Protein AF-A0AAQ3PBI6-F1 (afdb_monomer)

InterPro domains:
  IPR001128 Cytochrome P450 [PF00067] (39-220)
  IPR036396 Cytochrome P450 superfamily [G3DSA:1.10.630.10] (2-232)
  IPR036396 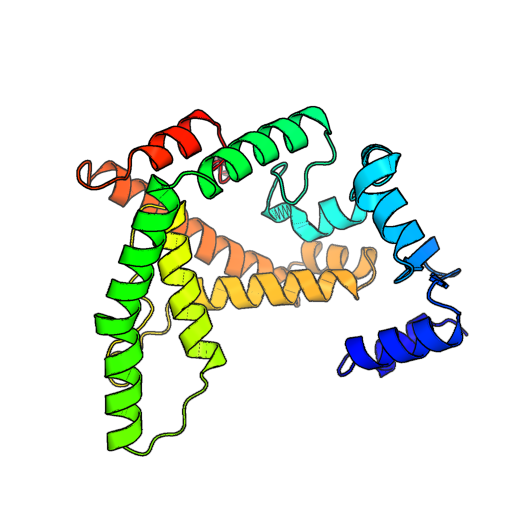Cytochrome P450 superfamily [SSF48264] (5-222)

Foldseek 3Di:
DFCLVVCVVCVVPNPVSVVVVCVVVVFWDARPVVRDIGGPPPVVVCCCVPVPVLVNFPDPLQCVLVVQVPCECSRPNPPVRNCLRCVLVVVQCPDPVLVVVLVVLLVVCCVQFVVLAVVQCVVVVDDDDPVLQVLLSVVQSVCCVQVVDGPPCGHSYPVPHDDQLLSVLVVLLVVLSVVSVSDDPVVVVVCCVVCHDSNVSNVVSSVSNVVVSVVSVVVVVVVPPRRDPCNVVCVVSCVSCSDPPPPPPD

Solvent-accessible surface area (backbone atoms only — not comparable to full-atom values): 14450 Å² total; per-residue (Å²): 137,61,72,65,60,60,50,63,76,31,57,94,44,44,65,62,52,49,51,54,54,26,62,76,48,78,24,48,46,74,42,76,95,70,81,42,76,49,72,71,38,66,68,59,51,44,37,47,75,60,78,44,34,89,81,59,61,74,51,68,68,52,33,64,60,45,46,91,64,46,73,40,75,92,42,39,67,51,64,68,61,31,50,51,51,48,52,52,53,51,59,50,67,69,32,67,71,48,49,53,49,52,50,52,51,51,51,53,47,38,66,60,23,50,50,44,25,51,53,53,33,59,76,73,67,58,91,76,66,62,68,66,52,51,52,32,49,51,49,28,52,48,33,34,77,74,69,64,42,72,77,68,60,53,40,47,39,81,95,59,62,67,81,58,67,45,68,53,16,52,52,48,40,52,53,39,46,58,48,52,76,78,40,60,68,72,58,55,52,46,27,47,74,69,54,35,77,61,44,30,52,32,52,56,21,47,53,45,38,50,5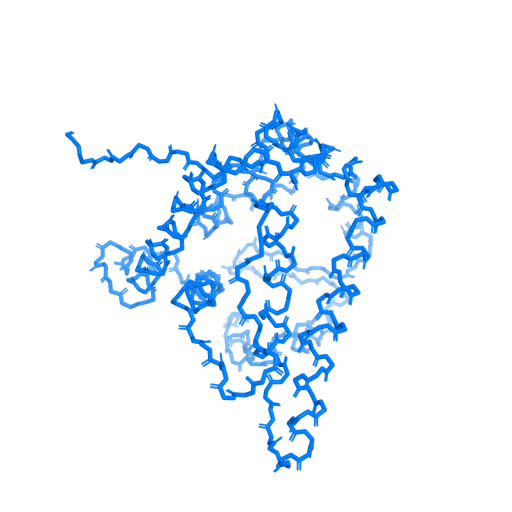2,51,51,54,54,48,54,58,54,50,71,73,52,85,74,86,67,60,75,66,53,58,49,36,51,76,68,54,75,67,56,78,72,83,68,76,76,92,80,124

Mean predicted aligned error: 9.04 Å

Sequence (250 aa):
MGMLLGVLQNLSNIHDYTILVLKHHGGTLMFTNMNCILTADPMNVHHITSKNFINYGKGSTLHEIFDYFGEGIINSDNLHAWKLERSILHSLLQRETFTIFLRQIIQKKLENDLIPFLDHTSEVGNEVDLQFYLRRFTFDIVCYCFLGFDPQTHPNKISKLSHPAYVRATVVMEEVLFHRHITPRWLWKLQEWLQIGQEKKFKEAREIFDKFFVKRKTDAKAVKNEVPHWWELLKGYGLVAIKETPCSLC

Radius of gyration: 21.47 Å; Cα contacts (8 Å, |Δi|>4): 182; chains: 1; bounding box: 54×55×59 Å

Structure (mmCIF, N/CA/C/O backbone):
data_AF-A0AAQ3PBI6-F1
#
_entry.id   AF-A0AAQ3PBI6-F1
#
loop_
_atom_site.group_PDB
_atom_site.id
_atom_site.type_symbol
_atom_site.label_atom_id
_atom_site.label_alt_id
_atom_site.label_comp_id
_atom_site.label_asym_id
_atom_site.label_entity_id
_atom_site.label_seq_id
_atom_site.pdbx_PDB_ins_code
_atom_site.Cartn_x
_atom_site.Cartn_y
_atom_site.Cartn_z
_atom_site.occupancy
_atom_site.B_iso_or_equiv
_atom_site.auth_seq_id
_atom_site.auth_comp_id
_atom_site.auth_asym_id
_atom_site.auth_atom_id
_atom_site.pdbx_PDB_model_num
ATOM 1 N N . MET A 1 1 ? 4.833 -8.420 -32.900 1.00 46.50 1 MET A N 1
ATOM 2 C CA . MET A 1 1 ? 3.624 -8.000 -32.159 1.00 46.50 1 MET A CA 1
ATOM 3 C C . MET A 1 1 ? 3.838 -8.351 -30.699 1.00 46.50 1 MET A C 1
ATOM 5 O O . MET A 1 1 ? 3.968 -9.523 -30.385 1.00 46.50 1 MET A O 1
ATOM 9 N N . GLY A 1 2 ? 4.095 -7.341 -29.868 1.00 60.06 2 GLY A N 1
ATOM 10 C CA . GLY A 1 2 ? 4.769 -7.505 -28.577 1.00 60.06 2 GLY A CA 1
ATOM 11 C C . GLY A 1 2 ? 3.904 -8.111 -27.472 1.00 60.06 2 GLY A C 1
ATOM 12 O O . GLY A 1 2 ? 2.683 -7.977 -27.476 1.00 60.06 2 GLY A O 1
ATOM 13 N N . MET A 1 3 ? 4.575 -8.696 -26.476 1.00 68.38 3 MET A N 1
ATOM 14 C CA . MET A 1 3 ? 3.969 -9.262 -25.260 1.00 68.38 3 MET A CA 1
ATOM 15 C C . MET A 1 3 ? 3.097 -8.262 -24.481 1.00 68.38 3 MET A C 1
ATOM 17 O O . MET A 1 3 ? 2.247 -8.678 -23.703 1.00 68.38 3 MET A O 1
ATOM 21 N N . LEU A 1 4 ? 3.249 -6.957 -24.741 1.00 70.88 4 LEU A N 1
ATOM 22 C CA . LEU A 1 4 ? 2.400 -5.891 -24.205 1.00 70.88 4 LEU A CA 1
ATOM 23 C C . LEU A 1 4 ? 0.912 -6.097 -24.529 1.00 70.88 4 LEU A C 1
ATOM 25 O O . LEU A 1 4 ? 0.076 -5.903 -23.655 1.00 70.88 4 LEU A O 1
ATOM 29 N N . LEU A 1 5 ? 0.569 -6.528 -25.750 1.00 73.44 5 LEU A N 1
ATOM 30 C CA . LEU A 1 5 ? -0.835 -6.748 -26.118 1.00 73.44 5 LEU A CA 1
ATOM 31 C C . LEU A 1 5 ? -1.441 -7.910 -25.313 1.00 73.44 5 LEU A C 1
ATOM 33 O O . LEU A 1 5 ? -2.573 -7.817 -24.853 1.00 73.44 5 LEU A O 1
ATOM 37 N N . GLY A 1 6 ? -0.653 -8.969 -25.093 1.00 76.12 6 GLY A N 1
ATOM 38 C CA . GLY A 1 6 ? -1.049 -10.109 -24.266 1.00 76.12 6 GLY A CA 1
ATOM 39 C C . GLY A 1 6 ? -1.227 -9.735 -22.794 1.00 76.12 6 GLY A C 1
ATOM 40 O O . GLY A 1 6 ? -2.180 -10.186 -22.169 1.00 76.12 6 GLY A O 1
ATOM 41 N N . VAL A 1 7 ? -0.379 -8.849 -22.256 1.00 76.38 7 VAL A N 1
ATOM 42 C CA . VAL A 1 7 ? -0.559 -8.297 -20.900 1.00 76.38 7 VAL A CA 1
ATOM 43 C C . VAL A 1 7 ? -1.844 -7.473 -20.814 1.00 76.38 7 VAL A C 1
ATOM 45 O O . VAL A 1 7 ? -2.623 -7.676 -19.890 1.00 76.38 7 VAL A O 1
ATOM 48 N N . LEU A 1 8 ? -2.106 -6.594 -21.789 1.00 78.81 8 LEU A N 1
ATOM 49 C CA . LEU A 1 8 ? -3.311 -5.755 -21.810 1.00 78.81 8 LEU A CA 1
ATOM 50 C C . LEU A 1 8 ? -4.605 -6.583 -21.890 1.00 78.81 8 LEU A C 1
ATOM 52 O O . LEU A 1 8 ? -5.574 -6.278 -21.200 1.00 78.81 8 LEU A O 1
ATOM 56 N N . GLN A 1 9 ? -4.614 -7.649 -22.695 1.00 83.06 9 GLN A N 1
ATOM 57 C CA . GLN A 1 9 ? -5.764 -8.554 -22.826 1.00 83.06 9 GLN A CA 1
ATOM 58 C C . GLN A 1 9 ? -6.024 -9.383 -21.564 1.00 83.06 9 GLN A C 1
ATOM 60 O O . GLN A 1 9 ? -7.162 -9.772 -21.318 1.00 83.06 9 GLN A O 1
ATOM 65 N N . ASN A 1 10 ? -4.989 -9.629 -20.760 1.00 84.06 10 ASN A N 1
ATOM 66 C CA . ASN A 1 10 ? -5.072 -10.434 -19.546 1.00 84.06 10 ASN A CA 1
ATOM 67 C C . ASN A 1 10 ? -4.941 -9.588 -18.270 1.00 84.06 10 ASN A C 1
ATOM 69 O O . ASN A 1 10 ? -4.599 -10.133 -17.229 1.00 84.06 10 ASN A O 1
ATOM 73 N N . LEU A 1 11 ? -5.219 -8.276 -18.305 1.00 79.94 11 LEU A N 1
ATOM 74 C CA . LEU A 1 11 ? -5.096 -7.408 -17.120 1.00 79.94 11 LEU A CA 1
ATOM 75 C C . LEU A 1 11 ? -5.944 -7.890 -15.937 1.00 79.94 11 LEU A C 1
ATOM 77 O O . LEU A 1 11 ? -5.491 -7.834 -14.797 1.00 79.94 11 LEU A O 1
ATOM 81 N N . SER A 1 12 ? -7.151 -8.394 -16.205 1.00 84.38 12 SER A N 1
ATOM 82 C CA . SER A 1 12 ? -8.040 -8.947 -15.176 1.00 84.38 12 SER A CA 1
ATOM 83 C C . SER A 1 12 ? -7.510 -10.238 -14.551 1.00 84.38 12 SER A C 1
ATOM 85 O O . SER A 1 12 ? -7.896 -10.564 -13.434 1.00 84.38 12 SER A O 1
ATOM 87 N N . ASN A 1 13 ? -6.617 -10.952 -15.244 1.00 87.19 13 ASN A N 1
ATOM 88 C CA . ASN A 1 13 ? -5.949 -12.148 -14.745 1.00 87.19 13 ASN A CA 1
ATOM 89 C C . ASN A 1 13 ? -4.420 -12.058 -14.894 1.00 87.19 13 ASN A C 1
ATOM 91 O O . ASN A 1 13 ? -3.746 -12.979 -15.370 1.00 87.19 13 ASN A O 1
ATOM 95 N N . ILE A 1 14 ? -3.863 -10.902 -14.521 1.00 86.31 14 ILE A N 1
ATOM 96 C CA . ILE A 1 14 ? -2.453 -10.600 -14.779 1.00 86.31 14 ILE A CA 1
ATOM 97 C C . ILE A 1 14 ? -1.520 -11.564 -14.044 1.00 86.31 14 ILE A C 1
ATOM 99 O O . ILE A 1 14 ? -0.471 -11.921 -14.577 1.00 86.31 14 ILE A O 1
ATOM 103 N N . HIS A 1 15 ? -1.904 -12.021 -12.850 1.00 85.88 15 HIS A N 1
ATOM 104 C CA . HIS A 1 15 ? -1.097 -12.931 -12.044 1.00 85.88 15 HIS A CA 1
ATOM 105 C C . HIS A 1 15 ? -0.994 -14.323 -12.676 1.00 85.88 15 HIS A C 1
ATOM 107 O O . HIS A 1 15 ? 0.128 -14.774 -12.913 1.00 85.88 15 HIS A O 1
ATOM 113 N N . ASP A 1 16 ? -2.111 -14.972 -13.024 1.00 90.69 16 ASP A N 1
ATOM 114 C CA . ASP A 1 16 ? -2.061 -16.307 -13.637 1.00 90.69 16 ASP A CA 1
ATOM 115 C C . ASP A 1 16 ? -1.393 -16.258 -15.009 1.00 90.69 16 ASP A C 1
ATOM 117 O O . ASP A 1 16 ? -0.559 -17.110 -15.327 1.00 90.69 16 ASP A O 1
ATOM 121 N N . TYR A 1 17 ? -1.701 -15.228 -15.805 1.00 89.19 17 TYR A N 1
ATOM 122 C CA . TYR A 1 17 ? -1.063 -15.026 -17.102 1.00 89.19 17 TYR A CA 1
ATOM 123 C C . TYR A 1 17 ? 0.455 -14.868 -16.953 1.00 89.19 17 TYR A C 1
ATOM 125 O O . TYR A 1 17 ? 1.223 -15.529 -17.653 1.00 89.19 17 TYR A O 1
ATOM 133 N N . THR A 1 18 ? 0.906 -14.057 -15.993 1.00 87.94 18 THR A N 1
ATOM 134 C CA . THR A 1 18 ? 2.335 -13.873 -15.712 1.00 87.94 18 THR A CA 1
ATOM 135 C C . THR A 1 18 ? 3.001 -15.182 -15.293 1.00 87.94 18 THR A C 1
ATOM 137 O O . THR A 1 18 ? 4.080 -15.503 -15.792 1.00 87.94 18 THR A O 1
ATOM 140 N N . ILE A 1 19 ? 2.361 -15.972 -14.424 1.00 89.69 19 ILE A N 1
ATOM 141 C CA . ILE A 1 19 ? 2.874 -17.284 -14.004 1.00 89.69 19 ILE A CA 1
ATOM 142 C C . ILE A 1 19 ? 2.997 -18.225 -15.203 1.00 89.69 19 ILE A C 1
ATOM 144 O O . ILE A 1 19 ? 4.025 -18.884 -15.356 1.00 89.69 19 ILE A O 1
ATOM 148 N N . LEU A 1 20 ? 1.972 -18.293 -16.056 1.00 90.00 20 LEU A N 1
ATOM 149 C CA . LEU A 1 20 ? 1.966 -19.140 -17.247 1.00 90.00 20 LEU A CA 1
ATOM 150 C C . LEU A 1 20 ? 3.122 -18.772 -18.179 1.00 90.00 20 LEU A C 1
ATOM 152 O O . LEU A 1 20 ? 3.901 -19.642 -18.574 1.00 90.00 20 LEU A O 1
ATOM 156 N N . VAL A 1 21 ? 3.277 -17.481 -18.481 1.00 89.00 21 VAL A N 1
ATOM 157 C CA . VAL A 1 21 ? 4.342 -16.997 -19.362 1.00 89.00 21 VAL A CA 1
ATOM 158 C C . VAL A 1 21 ? 5.720 -17.264 -18.753 1.00 89.00 21 VAL A C 1
ATOM 160 O O . VAL A 1 21 ? 6.605 -17.746 -19.459 1.00 89.00 21 VAL A O 1
ATOM 163 N N . LEU A 1 22 ? 5.916 -17.018 -17.454 1.00 90.88 22 LEU A N 1
ATOM 164 C CA . LEU A 1 22 ? 7.193 -17.289 -16.790 1.00 90.88 22 LEU A CA 1
ATOM 165 C C . LEU A 1 22 ? 7.519 -18.785 -16.764 1.00 90.88 22 LEU A C 1
ATOM 167 O O . LEU A 1 22 ? 8.651 -19.147 -17.072 1.00 90.88 22 LEU A O 1
ATOM 171 N N . LYS A 1 23 ? 6.548 -19.663 -16.477 1.00 90.69 23 LYS A N 1
ATOM 172 C CA . LYS A 1 23 ? 6.748 -21.123 -16.533 1.00 90.69 23 LYS A CA 1
ATOM 173 C C . LYS A 1 23 ? 7.179 -21.581 -17.924 1.00 90.69 23 LYS A C 1
ATOM 175 O O . LYS A 1 23 ? 8.087 -22.398 -18.035 1.00 90.69 23 LYS A O 1
ATOM 180 N N . HIS A 1 24 ? 6.573 -21.024 -18.971 1.00 89.19 24 HIS A N 1
ATOM 181 C CA . HIS A 1 24 ? 6.932 -21.342 -20.351 1.00 89.19 24 HIS A CA 1
ATOM 182 C C . HIS A 1 24 ? 8.369 -20.917 -20.709 1.00 89.19 24 HIS A C 1
ATOM 184 O O . HIS A 1 24 ? 9.019 -21.569 -21.518 1.00 89.19 24 HIS A O 1
ATOM 190 N N . HIS A 1 25 ? 8.886 -19.851 -20.093 1.00 88.19 25 HIS A N 1
ATOM 191 C CA . HIS A 1 25 ? 10.220 -19.303 -20.375 1.00 88.19 25 HIS A CA 1
ATOM 192 C C . HIS A 1 25 ? 11.268 -19.672 -19.311 1.00 88.19 25 HIS A C 1
ATOM 194 O O . HIS A 1 25 ? 12.275 -18.985 -19.161 1.00 88.19 25 HIS A O 1
ATOM 200 N N . GLY A 1 26 ? 11.045 -20.745 -18.543 1.00 87.81 26 GLY A N 1
ATOM 201 C CA . GLY A 1 26 ? 12.019 -21.220 -17.552 1.00 87.81 26 GLY A CA 1
ATOM 202 C C . GLY A 1 26 ? 12.220 -20.276 -16.360 1.00 87.81 26 GLY A C 1
ATOM 203 O O . GLY A 1 26 ? 13.254 -20.321 -15.705 1.00 87.81 26 GLY A O 1
ATOM 204 N N . GLY A 1 27 ? 11.244 -19.412 -16.076 1.00 88.56 27 GLY A N 1
ATOM 205 C CA . GLY A 1 27 ? 11.230 -18.519 -14.919 1.00 88.56 27 GLY A CA 1
ATOM 206 C C . GLY A 1 27 ? 11.775 -17.113 -15.168 1.00 88.56 27 GLY A C 1
ATOM 207 O O . GLY A 1 27 ? 11.654 -16.286 -14.269 1.00 88.56 27 GLY A O 1
ATOM 208 N N . THR A 1 28 ? 12.319 -16.800 -16.350 1.00 90.94 28 THR A N 1
ATOM 209 C CA . THR A 1 28 ? 12.803 -15.449 -16.694 1.00 90.94 28 THR A CA 1
ATOM 210 C C . THR A 1 28 ? 12.363 -15.043 -18.098 1.00 90.94 28 THR A C 1
ATOM 212 O O . THR A 1 28 ? 12.502 -15.803 -19.049 1.00 90.94 28 THR A O 1
ATOM 215 N N . LEU A 1 29 ? 11.853 -13.822 -18.240 1.00 89.00 29 LEU A N 1
ATOM 216 C CA . LEU A 1 29 ? 11.326 -13.280 -19.485 1.00 89.00 29 LEU A CA 1
ATOM 217 C C . LEU A 1 29 ? 11.835 -11.857 -19.722 1.00 89.00 29 LEU A C 1
ATOM 219 O O . LEU A 1 29 ? 11.790 -11.015 -18.828 1.00 89.00 29 LEU A O 1
ATOM 223 N N . MET A 1 30 ? 12.252 -11.564 -20.953 1.00 84.06 30 MET A N 1
ATOM 224 C CA . MET A 1 30 ? 12.670 -10.226 -21.371 1.00 84.06 30 MET A CA 1
ATOM 225 C C . MET A 1 30 ? 11.614 -9.581 -22.276 1.00 84.06 30 MET A C 1
ATOM 227 O O . MET A 1 30 ? 11.363 -10.031 -23.393 1.00 84.06 30 MET A O 1
ATOM 231 N N . PHE A 1 31 ? 11.024 -8.480 -21.818 1.00 76.88 31 PHE A N 1
ATOM 232 C CA . PHE A 1 31 ? 10.141 -7.619 -22.598 1.00 76.88 31 PHE A CA 1
ATOM 233 C C . PHE A 1 31 ? 10.975 -6.646 -23.435 1.00 76.88 31 PHE A C 1
ATOM 235 O O . PHE A 1 31 ? 11.242 -5.517 -23.023 1.00 76.88 31 PHE A O 1
ATOM 242 N N . THR A 1 32 ? 11.365 -7.080 -24.634 1.00 70.12 32 THR A N 1
ATOM 243 C CA . THR A 1 32 ? 12.208 -6.313 -25.572 1.00 70.12 32 THR A CA 1
ATOM 244 C C . THR A 1 32 ? 11.659 -4.919 -25.888 1.00 70.12 32 THR A C 1
ATOM 246 O O . THR A 1 32 ? 12.417 -3.960 -25.931 1.00 70.12 32 THR A O 1
ATOM 249 N N . ASN A 1 33 ? 10.339 -4.772 -26.028 1.00 68.81 33 ASN A N 1
ATOM 250 C CA . ASN A 1 33 ? 9.709 -3.476 -26.314 1.00 68.81 33 ASN A CA 1
ATOM 251 C C . ASN A 1 33 ? 9.709 -2.500 -25.123 1.00 68.81 33 ASN A C 1
ATOM 253 O O . ASN A 1 33 ? 9.453 -1.317 -25.319 1.00 68.81 33 ASN A O 1
ATOM 257 N N . MET A 1 34 ? 9.935 -2.986 -23.900 1.00 66.25 34 MET A N 1
ATOM 258 C CA . MET A 1 34 ? 9.889 -2.183 -22.672 1.00 66.25 34 MET A CA 1
ATOM 259 C C . MET A 1 34 ? 11.244 -2.119 -21.960 1.00 66.25 34 MET A C 1
ATOM 261 O O . MET A 1 34 ? 11.320 -1.540 -20.881 1.00 66.25 34 MET A O 1
ATOM 265 N N . ASN A 1 35 ? 12.296 -2.729 -22.528 1.00 76.38 35 ASN A N 1
ATOM 266 C CA . ASN A 1 35 ? 13.595 -2.922 -21.873 1.00 76.38 35 ASN A CA 1
ATOM 267 C C . ASN A 1 35 ? 13.456 -3.425 -20.423 1.00 76.38 35 ASN A C 1
ATOM 269 O O . ASN A 1 35 ? 14.163 -2.980 -19.523 1.00 76.38 35 ASN A O 1
ATOM 273 N N . CYS A 1 36 ? 12.509 -4.337 -20.192 1.00 82.06 36 CYS A N 1
ATOM 274 C CA . CYS A 1 36 ? 12.165 -4.834 -18.864 1.00 82.06 36 CYS A CA 1
ATOM 275 C C . CYS A 1 36 ? 12.437 -6.337 -18.787 1.00 82.06 36 CYS A C 1
ATOM 277 O O . CYS A 1 36 ? 12.108 -7.077 -19.713 1.00 82.06 36 CYS A O 1
ATOM 279 N N . ILE A 1 37 ? 13.027 -6.794 -17.683 1.00 88.62 37 ILE A N 1
ATOM 280 C CA . ILE A 1 37 ? 13.213 -8.216 -17.386 1.00 88.62 37 ILE A CA 1
ATOM 281 C C . ILE A 1 37 ? 12.307 -8.565 -16.212 1.00 88.62 37 ILE A C 1
ATOM 283 O O . ILE A 1 37 ? 12.336 -7.902 -15.178 1.00 88.62 37 ILE A O 1
ATOM 287 N N . LEU A 1 38 ? 11.528 -9.626 -16.375 1.00 89.50 38 LEU A N 1
ATOM 288 C CA . LEU A 1 38 ? 10.700 -10.203 -15.332 1.00 89.50 38 LEU A CA 1
ATOM 289 C C . LEU A 1 38 ? 11.244 -11.584 -14.981 1.00 89.50 38 LEU A C 1
ATOM 291 O O . LEU A 1 38 ? 11.451 -12.410 -15.864 1.00 89.50 38 LEU A O 1
ATOM 295 N N . THR A 1 39 ? 11.475 -11.843 -13.698 1.00 93.25 39 THR A N 1
ATOM 296 C CA . THR A 1 39 ? 12.059 -13.104 -13.229 1.00 93.25 39 THR A CA 1
ATOM 297 C C . THR A 1 39 ? 11.367 -13.594 -11.965 1.00 93.25 39 THR A C 1
ATOM 299 O O . THR A 1 39 ? 11.130 -12.822 -11.040 1.00 93.25 39 THR A O 1
ATOM 302 N N . ALA A 1 40 ? 11.087 -14.893 -11.925 1.00 93.75 40 ALA A N 1
ATOM 303 C CA . ALA A 1 40 ? 10.699 -15.653 -10.740 1.00 93.75 40 ALA A CA 1
ATOM 304 C C . ALA A 1 40 ? 11.776 -16.680 -10.335 1.00 93.75 40 ALA A C 1
ATOM 306 O O . ALA A 1 40 ? 11.567 -17.440 -9.393 1.00 93.75 40 ALA A O 1
ATOM 307 N N . ASP A 1 41 ? 12.925 -16.707 -11.025 1.00 94.19 41 ASP A N 1
ATOM 308 C CA . ASP A 1 41 ? 14.069 -17.541 -10.649 1.00 94.19 41 ASP A CA 1
ATOM 309 C C . ASP A 1 41 ? 14.632 -17.097 -9.278 1.00 94.19 41 ASP A C 1
ATOM 311 O O . ASP A 1 41 ? 15.063 -15.941 -9.144 1.00 94.19 41 ASP A O 1
ATOM 315 N N . PRO A 1 42 ? 14.670 -17.986 -8.264 1.00 94.12 42 PRO A N 1
ATOM 316 C CA . PRO A 1 42 ? 15.195 -17.671 -6.937 1.00 94.12 42 PRO A CA 1
ATOM 317 C C . PRO A 1 42 ? 16.633 -17.139 -6.938 1.00 94.12 42 PRO A C 1
ATOM 319 O O . PRO A 1 42 ? 16.963 -16.281 -6.118 1.00 94.12 42 PRO A O 1
ATOM 322 N N . MET A 1 43 ? 17.488 -17.596 -7.859 1.00 94.88 43 MET A N 1
ATOM 323 C CA . MET A 1 43 ? 18.875 -17.134 -7.961 1.00 94.88 43 MET A CA 1
ATOM 324 C C . MET A 1 43 ? 18.944 -15.687 -8.442 1.00 94.88 43 MET A C 1
ATOM 326 O O . MET A 1 43 ? 19.703 -14.887 -7.886 1.00 94.88 43 MET A O 1
ATOM 330 N N . ASN A 1 44 ? 18.104 -15.321 -9.413 1.00 94.81 44 ASN A N 1
ATOM 331 C CA . ASN A 1 44 ? 17.985 -13.940 -9.877 1.00 94.81 44 ASN A CA 1
ATOM 332 C C . ASN A 1 44 ? 17.384 -13.046 -8.788 1.00 94.81 44 ASN A C 1
ATOM 334 O O . ASN A 1 44 ? 17.900 -11.959 -8.534 1.00 94.81 44 ASN A O 1
ATOM 338 N N . VAL A 1 45 ? 16.345 -13.514 -8.088 1.00 94.00 45 VAL A N 1
ATOM 339 C CA . VAL A 1 45 ? 15.738 -12.777 -6.968 1.00 94.00 45 VAL A CA 1
ATOM 340 C C . VAL A 1 45 ? 16.766 -12.539 -5.862 1.00 94.00 45 VAL A C 1
ATOM 342 O O . VAL A 1 45 ? 16.900 -11.410 -5.390 1.00 94.00 45 VAL A O 1
ATOM 345 N N . HIS A 1 46 ? 17.552 -13.549 -5.483 1.00 95.25 46 HIS A N 1
ATOM 346 C CA . HIS A 1 46 ? 18.616 -13.391 -4.491 1.00 95.25 46 HIS A CA 1
ATOM 347 C C . HIS A 1 46 ? 19.712 -12.429 -4.975 1.00 95.25 46 HIS A C 1
ATOM 349 O O . HIS A 1 46 ? 20.198 -11.590 -4.209 1.00 95.25 46 HIS A O 1
ATOM 355 N N . HIS A 1 47 ? 20.076 -12.496 -6.258 1.00 95.25 47 HIS A N 1
ATOM 356 C CA . HIS A 1 47 ? 21.037 -11.568 -6.841 1.00 95.25 47 HIS A CA 1
ATOM 357 C C . HIS A 1 47 ? 20.556 -10.111 -6.748 1.00 95.25 47 HIS A C 1
ATOM 359 O O . HIS A 1 47 ? 21.299 -9.258 -6.264 1.00 95.25 47 HIS A O 1
ATOM 365 N N . ILE A 1 48 ? 19.312 -9.846 -7.153 1.00 93.50 48 ILE A N 1
ATOM 366 C CA . ILE A 1 48 ? 18.707 -8.507 -7.181 1.00 93.50 48 ILE A CA 1
ATOM 367 C C . ILE A 1 48 ? 18.475 -7.971 -5.767 1.00 93.50 48 ILE A C 1
ATOM 369 O O . ILE A 1 48 ? 18.829 -6.840 -5.464 1.00 93.50 48 ILE A O 1
ATOM 373 N N . THR A 1 49 ? 17.893 -8.773 -4.879 1.00 91.44 49 THR A N 1
ATOM 374 C CA . THR A 1 49 ? 17.439 -8.295 -3.560 1.00 91.44 49 THR A CA 1
ATOM 375 C C . THR A 1 49 ? 18.516 -8.329 -2.479 1.00 91.44 49 THR A C 1
ATOM 377 O O . THR A 1 49 ? 18.362 -7.668 -1.456 1.00 91.44 49 THR A O 1
ATOM 380 N N . SER A 1 50 ? 19.590 -9.104 -2.675 1.00 90.88 50 SER A N 1
ATOM 381 C CA . SER A 1 50 ? 20.619 -9.329 -1.651 1.00 90.88 50 SER A CA 1
ATOM 382 C C . SER A 1 50 ? 22.029 -9.069 -2.176 1.00 90.88 50 SER A C 1
ATOM 384 O O . SER A 1 50 ? 22.690 -8.136 -1.724 1.00 90.88 50 SER A O 1
ATOM 386 N N . LYS A 1 51 ? 22.506 -9.873 -3.137 1.00 94.38 51 LYS A N 1
ATOM 387 C CA . LYS A 1 51 ? 23.927 -9.878 -3.536 1.00 94.38 51 LYS A CA 1
ATOM 388 C C . LYS A 1 51 ? 24.367 -8.581 -4.219 1.00 94.38 51 LYS A C 1
ATOM 390 O O . LYS A 1 51 ? 25.508 -8.166 -4.047 1.00 94.38 51 LYS A O 1
ATOM 395 N N . ASN A 1 52 ? 23.490 -7.970 -5.014 1.00 92.62 52 ASN A N 1
ATOM 396 C CA . ASN A 1 52 ? 23.825 -6.848 -5.887 1.00 92.62 52 ASN A CA 1
ATOM 397 C C . ASN A 1 52 ? 22.777 -5.721 -5.850 1.00 92.62 52 ASN A C 1
ATOM 399 O O . ASN A 1 52 ? 22.619 -4.978 -6.814 1.00 92.62 52 ASN A O 1
ATOM 403 N N . PHE A 1 53 ? 22.075 -5.583 -4.723 1.00 88.56 53 PHE A N 1
ATOM 404 C CA . PHE A 1 53 ? 20.964 -4.643 -4.527 1.00 88.56 53 PHE A CA 1
ATOM 405 C C . PHE A 1 53 ? 21.255 -3.201 -4.963 1.00 88.56 53 PHE A C 1
ATOM 407 O O . PHE A 1 53 ? 20.391 -2.535 -5.519 1.00 88.56 53 PHE A O 1
ATOM 414 N N . ILE A 1 54 ? 22.489 -2.731 -4.766 1.00 87.75 54 ILE A N 1
ATOM 415 C CA . ILE A 1 54 ? 22.910 -1.358 -5.088 1.00 87.75 54 ILE A CA 1
ATOM 416 C C . ILE A 1 54 ? 22.717 -1.025 -6.577 1.00 87.75 54 ILE A C 1
ATOM 418 O O . ILE A 1 54 ? 22.453 0.123 -6.914 1.00 87.75 54 ILE A O 1
ATOM 422 N N . ASN A 1 55 ? 22.810 -2.025 -7.457 1.00 90.06 55 ASN A N 1
ATOM 423 C CA . ASN A 1 55 ? 22.659 -1.847 -8.900 1.00 90.06 55 ASN A CA 1
ATOM 424 C C . ASN A 1 55 ? 21.201 -1.942 -9.386 1.00 90.06 55 ASN A C 1
ATOM 426 O O . ASN A 1 55 ? 20.950 -1.755 -10.573 1.00 90.06 55 ASN A O 1
ATOM 430 N N . TYR A 1 56 ? 20.244 -2.212 -8.493 1.00 88.25 56 TYR A N 1
ATOM 431 C CA . TYR A 1 56 ? 18.821 -2.361 -8.816 1.00 88.25 56 TYR A CA 1
ATOM 432 C C . TYR A 1 56 ? 17.976 -1.333 -8.051 1.00 88.25 56 TYR A C 1
ATOM 434 O O . TYR A 1 56 ? 17.115 -1.683 -7.242 1.00 88.25 56 TYR A O 1
ATOM 442 N N . GLY A 1 57 ? 18.245 -0.048 -8.303 1.00 86.56 57 GLY A N 1
ATOM 443 C CA . GLY A 1 57 ? 17.392 1.053 -7.842 1.00 86.56 57 GLY A CA 1
ATOM 444 C C . GLY A 1 57 ? 15.994 1.011 -8.472 1.00 86.56 57 GLY A C 1
ATOM 445 O O . GLY A 1 57 ? 15.756 0.314 -9.459 1.00 86.56 57 GLY A O 1
ATOM 446 N N . LYS A 1 58 ? 15.056 1.772 -7.908 1.00 85.31 58 LYS A N 1
ATOM 447 C CA . LYS A 1 58 ? 13.672 1.872 -8.402 1.00 85.31 58 LYS A CA 1
ATOM 448 C C . LYS A 1 58 ? 13.603 2.658 -9.708 1.00 85.31 58 LYS A C 1
ATOM 450 O O . LYS A 1 58 ? 12.801 2.336 -10.585 1.00 85.31 58 LYS A O 1
ATOM 455 N N . GLY A 1 59 ? 14.469 3.656 -9.850 1.00 87.19 59 GLY A N 1
ATOM 456 C CA . GLY A 1 59 ? 14.609 4.461 -11.049 1.00 87.19 59 GLY A CA 1
ATOM 457 C C . GLY A 1 59 ? 13.548 5.551 -11.182 1.00 87.19 59 GLY A C 1
ATOM 458 O O . GLY A 1 59 ? 12.514 5.574 -10.510 1.00 87.19 59 GLY A O 1
ATOM 459 N N . SER A 1 60 ? 13.791 6.453 -12.133 1.00 86.75 60 SER A N 1
ATOM 460 C CA . SER A 1 60 ? 12.978 7.655 -12.357 1.00 86.75 60 SER A CA 1
ATOM 461 C C . SER A 1 60 ? 11.518 7.365 -12.709 1.00 86.75 60 SER A C 1
ATOM 463 O O . SER A 1 60 ? 10.640 8.150 -12.373 1.00 86.75 60 SER A O 1
ATOM 465 N N . THR A 1 61 ? 11.231 6.232 -13.358 1.00 86.50 61 THR A N 1
ATOM 466 C CA . THR A 1 61 ? 9.853 5.876 -13.731 1.00 86.50 61 THR A CA 1
ATOM 467 C C . THR A 1 61 ? 8.998 5.586 -12.501 1.00 86.50 61 THR A C 1
ATOM 469 O O . THR A 1 61 ? 7.905 6.130 -12.382 1.00 86.50 61 THR A O 1
ATOM 472 N N . LEU A 1 62 ? 9.496 4.771 -11.563 1.00 84.50 62 LEU A N 1
ATOM 473 C CA . LEU A 1 62 ? 8.796 4.539 -10.298 1.00 84.50 62 LEU A CA 1
ATOM 474 C C . LEU A 1 62 ? 8.745 5.819 -9.466 1.00 84.50 62 LEU A C 1
ATOM 476 O O . LEU A 1 62 ? 7.701 6.108 -8.885 1.00 84.50 62 LEU A O 1
ATOM 480 N N . HIS A 1 63 ? 9.820 6.612 -9.504 1.00 87.69 63 HIS A N 1
ATOM 481 C CA . HIS A 1 63 ? 9.875 7.899 -8.826 1.00 87.69 63 HIS A CA 1
ATOM 482 C C . HIS A 1 63 ? 8.731 8.837 -9.222 1.00 87.69 63 HIS A C 1
ATOM 484 O O . HIS A 1 63 ? 8.066 9.411 -8.363 1.00 87.69 63 HIS A O 1
ATOM 490 N N . GLU A 1 64 ? 8.479 8.960 -10.524 1.00 89.06 64 GLU A N 1
ATOM 491 C CA . GLU A 1 64 ? 7.406 9.794 -11.061 1.00 89.06 64 GLU A CA 1
ATOM 492 C C . GLU A 1 64 ? 6.008 9.239 -10.782 1.00 89.06 64 GLU A C 1
ATOM 494 O O . GLU A 1 64 ? 5.077 10.015 -10.584 1.00 89.06 64 GLU A O 1
ATOM 499 N N . ILE A 1 65 ? 5.841 7.913 -10.786 1.00 89.44 65 ILE A N 1
ATOM 500 C CA . ILE A 1 65 ? 4.544 7.291 -10.502 1.00 89.44 65 ILE A CA 1
ATOM 501 C C . ILE A 1 65 ? 4.162 7.529 -9.042 1.00 89.44 65 ILE A C 1
ATOM 503 O O . ILE A 1 65 ? 3.027 7.919 -8.782 1.00 89.44 65 ILE A O 1
ATOM 507 N N . PHE A 1 66 ? 5.104 7.339 -8.116 1.00 86.19 66 PHE A N 1
ATOM 508 C CA . PHE A 1 66 ? 4.910 7.430 -6.666 1.00 86.19 66 PHE A CA 1
ATOM 509 C C . PHE A 1 66 ? 5.335 8.782 -6.071 1.00 86.19 66 PHE A C 1
ATOM 511 O O . PHE A 1 66 ? 5.613 8.877 -4.874 1.00 86.19 66 PHE A O 1
ATOM 518 N N . ASP A 1 67 ? 5.341 9.838 -6.883 1.00 84.81 67 ASP A N 1
ATOM 519 C CA . ASP A 1 67 ? 5.775 11.192 -6.524 1.00 84.81 67 ASP A CA 1
ATOM 520 C C . ASP A 1 67 ? 5.104 11.749 -5.253 1.00 84.81 67 ASP A C 1
ATOM 522 O O . ASP A 1 67 ? 5.728 12.471 -4.468 1.00 84.81 67 ASP A O 1
ATOM 526 N N . TYR A 1 68 ? 3.850 11.358 -5.003 1.00 84.06 68 TYR A N 1
ATOM 527 C CA . TYR A 1 68 ? 3.110 11.693 -3.786 1.00 84.06 68 TYR A CA 1
ATOM 528 C C . TYR A 1 68 ? 3.845 11.298 -2.495 1.00 84.06 68 TYR A C 1
ATOM 530 O O . TYR A 1 68 ? 3.818 12.049 -1.519 1.00 84.06 68 TYR A O 1
ATOM 538 N N . PHE A 1 69 ? 4.538 10.1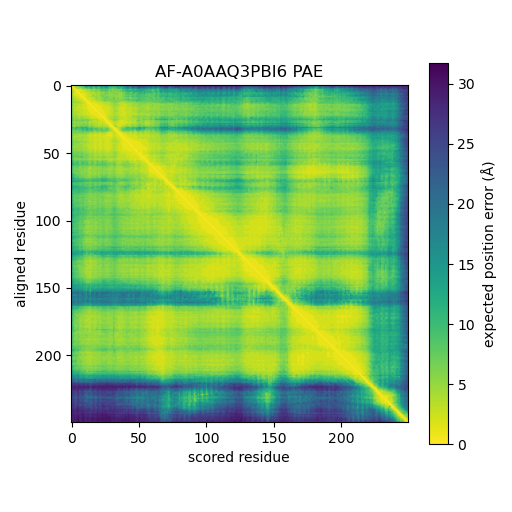55 -2.487 1.00 80.81 69 PHE A N 1
ATOM 539 C CA . PHE A 1 69 ? 5.255 9.649 -1.313 1.00 80.81 69 PHE A CA 1
ATOM 540 C C . PHE A 1 69 ? 6.595 10.364 -1.058 1.00 80.81 69 PHE A C 1
ATOM 542 O O . PHE A 1 69 ? 7.271 10.073 -0.069 1.00 80.81 69 PHE A O 1
ATOM 549 N N . GLY A 1 70 ? 6.975 11.327 -1.906 1.00 81.38 70 GLY A N 1
ATOM 550 C CA . GLY A 1 70 ? 8.192 12.120 -1.742 1.00 81.38 70 GLY A CA 1
ATOM 551 C C . GLY A 1 70 ? 9.466 11.284 -1.870 1.00 81.38 70 GLY A C 1
ATOM 552 O O . GLY A 1 70 ? 9.491 10.318 -2.615 1.00 81.38 70 GLY A O 1
ATOM 553 N N . GLU A 1 71 ? 10.523 11.661 -1.146 1.00 80.00 71 GLU A N 1
ATOM 554 C CA . GLU A 1 71 ? 11.844 10.995 -1.173 1.00 80.00 71 GLU A CA 1
ATOM 555 C C . GLU A 1 71 ? 12.004 9.904 -0.101 1.00 80.00 71 GLU A C 1
ATOM 557 O O . GLU A 1 71 ? 13.122 9.482 0.186 1.00 80.00 71 GLU A O 1
ATOM 562 N N . GLY A 1 72 ? 10.905 9.471 0.524 1.00 74.69 72 GLY A N 1
ATOM 563 C CA . GLY A 1 72 ? 10.951 8.487 1.607 1.00 74.69 72 GLY A CA 1
ATOM 564 C C . GLY A 1 72 ? 11.232 7.063 1.121 1.00 74.69 72 GLY A C 1
ATOM 565 O O . GLY A 1 72 ? 11.451 6.800 -0.063 1.00 74.69 72 GLY A O 1
ATOM 566 N N . ILE A 1 73 ? 11.142 6.096 2.032 1.00 80.19 73 ILE A N 1
ATOM 567 C CA . ILE A 1 73 ? 11.517 4.690 1.818 1.00 80.19 73 ILE A CA 1
ATOM 568 C C . ILE A 1 73 ? 10.840 4.026 0.609 1.00 80.19 73 ILE A C 1
ATOM 570 O O . ILE A 1 73 ? 11.393 3.082 0.033 1.00 80.19 73 ILE A O 1
ATOM 574 N N . ILE A 1 74 ? 9.668 4.521 0.194 1.00 79.25 74 ILE A N 1
ATOM 575 C CA . ILE A 1 74 ? 8.912 4.044 -0.973 1.00 79.25 74 ILE A CA 1
ATOM 576 C C . ILE A 1 74 ? 9.519 4.537 -2.290 1.00 79.25 74 ILE A C 1
ATOM 578 O O . ILE A 1 74 ? 9.514 3.770 -3.249 1.00 79.25 74 ILE A O 1
ATOM 582 N N . ASN A 1 75 ? 10.177 5.697 -2.330 1.00 81.88 75 ASN A N 1
ATOM 583 C CA . ASN A 1 75 ? 10.630 6.323 -3.579 1.00 81.88 75 ASN A CA 1
ATOM 584 C C . ASN A 1 75 ? 12.131 6.644 -3.661 1.00 81.88 75 ASN A C 1
ATOM 586 O O . ASN A 1 75 ? 12.622 6.967 -4.739 1.00 81.88 75 ASN A O 1
ATOM 590 N N . SER A 1 76 ? 12.854 6.564 -2.542 1.00 82.44 76 SER A N 1
ATOM 591 C CA . SER A 1 76 ? 14.271 6.928 -2.481 1.00 82.44 76 SER A CA 1
ATOM 592 C C . SER A 1 76 ? 15.153 5.943 -3.250 1.00 82.44 76 SER A C 1
ATOM 594 O O . SER A 1 76 ? 15.134 4.745 -2.950 1.00 82.44 76 SER A O 1
ATOM 596 N N . ASP A 1 77 ? 15.964 6.471 -4.170 1.00 84.31 77 ASP A N 1
ATOM 597 C CA . ASP A 1 77 ? 17.110 5.782 -4.786 1.00 84.31 77 ASP A CA 1
ATOM 598 C C . ASP A 1 77 ? 18.446 6.167 -4.125 1.00 84.31 77 ASP A C 1
ATOM 600 O O . ASP A 1 77 ? 19.490 5.574 -4.403 1.00 84.31 77 ASP A O 1
ATOM 604 N N . ASN A 1 78 ? 18.437 7.134 -3.197 1.00 87.25 78 ASN A N 1
ATOM 605 C CA . ASN A 1 78 ? 19.614 7.436 -2.396 1.00 87.25 78 ASN A CA 1
ATOM 606 C C . ASN A 1 78 ? 19.844 6.297 -1.396 1.00 87.25 78 ASN A C 1
ATOM 608 O O . ASN A 1 78 ? 19.177 6.201 -0.366 1.00 87.25 78 ASN A O 1
ATOM 612 N N . LEU A 1 79 ? 20.830 5.447 -1.690 1.00 86.69 79 LEU A N 1
ATOM 613 C CA . LEU A 1 79 ? 21.123 4.253 -0.901 1.00 86.69 79 LEU A CA 1
ATOM 614 C C . LEU A 1 79 ? 21.345 4.551 0.588 1.00 86.69 79 LEU A C 1
ATOM 616 O O . LEU A 1 79 ? 20.919 3.765 1.433 1.00 86.69 79 LEU A O 1
ATOM 620 N N . HIS A 1 80 ? 22.021 5.652 0.922 1.00 86.56 80 HIS A N 1
ATOM 621 C CA . HIS A 1 80 ? 22.291 6.009 2.313 1.00 86.56 80 HIS A CA 1
ATOM 622 C C . HIS A 1 80 ? 21.016 6.440 3.038 1.00 86.56 80 HIS A C 1
ATOM 624 O O . HIS A 1 80 ? 20.750 5.934 4.129 1.00 86.56 80 HIS A O 1
ATOM 630 N N . ALA A 1 81 ? 20.213 7.308 2.419 1.00 85.56 81 ALA A N 1
ATOM 631 C CA . ALA A 1 81 ? 18.935 7.747 2.978 1.00 85.56 81 ALA A CA 1
ATOM 632 C C . ALA A 1 81 ? 17.964 6.566 3.137 1.00 85.56 81 ALA A C 1
ATOM 634 O O . ALA A 1 81 ? 17.439 6.332 4.223 1.00 85.56 81 ALA A O 1
ATOM 635 N N . TRP A 1 82 ? 17.824 5.739 2.097 1.00 87.00 82 TRP A N 1
ATOM 636 C CA . TRP A 1 82 ? 16.973 4.552 2.136 1.00 87.00 82 TRP A CA 1
ATOM 637 C C . TRP A 1 82 ? 17.412 3.552 3.213 1.00 87.00 82 TRP A C 1
ATOM 639 O O . TRP A 1 82 ? 16.576 3.039 3.959 1.00 87.00 82 TRP A O 1
ATOM 649 N N . LYS A 1 83 ? 18.7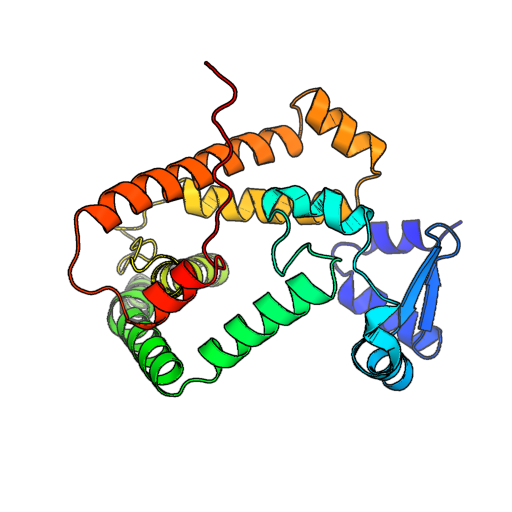22 3.276 3.338 1.00 87.56 83 LYS A N 1
ATOM 650 C CA . LYS A 1 83 ? 19.252 2.385 4.386 1.00 87.56 83 LYS A CA 1
ATOM 651 C C . LYS A 1 83 ? 18.980 2.933 5.781 1.00 87.56 83 LYS A C 1
ATOM 653 O O . LYS A 1 83 ? 18.639 2.151 6.667 1.00 87.56 83 LYS A O 1
ATOM 658 N N . LEU A 1 84 ? 19.137 4.241 5.975 1.00 87.38 84 LEU A N 1
ATOM 659 C CA . LEU A 1 84 ? 18.861 4.899 7.246 1.00 87.38 84 LEU A CA 1
ATOM 660 C C . LEU A 1 84 ? 17.385 4.734 7.625 1.00 87.38 84 LEU A C 1
ATOM 662 O O . LEU A 1 84 ? 17.088 4.165 8.675 1.00 87.38 84 LEU A O 1
ATOM 666 N N . GLU A 1 85 ? 16.469 5.138 6.745 1.00 84.94 85 GLU A N 1
ATOM 667 C CA . GLU A 1 85 ? 15.027 5.033 6.986 1.00 84.94 85 GLU A CA 1
ATOM 668 C C . GLU A 1 85 ? 14.580 3.586 7.218 1.00 84.94 85 GLU A C 1
ATOM 670 O O . GLU A 1 85 ? 13.843 3.299 8.165 1.00 84.94 85 GLU A O 1
ATOM 675 N N . ARG A 1 86 ? 15.078 2.648 6.401 1.00 87.69 86 ARG A N 1
ATOM 676 C CA . ARG A 1 86 ? 14.791 1.219 6.556 1.00 87.69 86 ARG A CA 1
ATOM 677 C C . ARG A 1 86 ? 15.296 0.680 7.883 1.00 87.69 86 ARG A C 1
ATOM 679 O O . ARG A 1 86 ? 14.568 -0.069 8.526 1.00 87.69 86 ARG A O 1
ATOM 686 N N . SER A 1 87 ? 16.522 1.020 8.277 1.00 89.50 87 SER A N 1
ATOM 687 C CA . SER A 1 87 ? 17.105 0.570 9.543 1.00 89.50 87 SER A CA 1
ATOM 688 C C . SER A 1 87 ? 16.253 1.032 10.722 1.00 89.50 87 SER A C 1
ATOM 690 O O . SER A 1 87 ? 15.909 0.234 11.594 1.00 89.50 87 SER A O 1
ATOM 692 N N . ILE A 1 88 ? 15.820 2.294 10.699 1.00 86.25 88 ILE A N 1
ATOM 693 C CA . ILE A 1 88 ? 14.987 2.868 11.754 1.00 86.25 88 ILE A CA 1
ATOM 694 C C . ILE A 1 88 ? 13.623 2.175 11.788 1.00 86.25 88 ILE A C 1
ATOM 696 O O . ILE A 1 88 ? 13.256 1.646 12.837 1.00 86.25 88 ILE A O 1
ATOM 700 N N . LEU A 1 89 ? 12.909 2.093 10.659 1.00 86.19 89 LEU A N 1
ATOM 701 C CA . LEU A 1 89 ? 11.611 1.409 10.580 1.00 86.19 89 LEU A CA 1
ATOM 702 C C . LEU A 1 89 ? 11.706 -0.046 11.037 1.00 86.19 89 LEU A C 1
ATOM 704 O O . LEU A 1 89 ? 10.927 -0.483 11.878 1.00 86.19 89 LEU A O 1
ATOM 708 N N . HIS A 1 90 ? 12.693 -0.786 10.538 1.00 89.00 90 HIS A N 1
ATOM 709 C CA . HIS A 1 90 ? 12.912 -2.178 10.911 1.00 89.00 90 HIS A CA 1
ATOM 710 C C . HIS A 1 90 ? 13.192 -2.328 12.411 1.00 89.00 90 HIS A C 1
ATOM 712 O O . HIS A 1 90 ? 12.581 -3.168 13.067 1.00 89.00 90 HIS A O 1
ATOM 718 N N . SER A 1 91 ? 14.058 -1.480 12.976 1.00 88.12 91 SER A N 1
ATOM 719 C CA . SER A 1 91 ? 14.355 -1.490 14.412 1.00 88.12 91 SER A CA 1
ATOM 720 C C . SER A 1 91 ? 13.122 -1.203 15.267 1.00 88.12 91 SER A C 1
ATOM 722 O O . SER A 1 91 ? 13.015 -1.710 16.377 1.00 88.12 91 SER A O 1
ATOM 724 N N . LEU A 1 92 ? 12.189 -0.400 14.760 1.00 85.06 92 LEU A N 1
ATOM 725 C CA . LEU A 1 92 ? 10.970 -0.016 15.456 1.00 85.06 92 LEU A CA 1
ATOM 726 C C . LEU A 1 92 ? 9.934 -1.144 15.396 1.00 85.06 92 LEU A C 1
ATOM 728 O O . LEU A 1 92 ? 9.391 -1.522 16.430 1.00 85.06 92 LEU A O 1
ATOM 732 N N . LEU A 1 93 ? 9.745 -1.743 14.217 1.00 85.75 93 LEU A N 1
ATOM 733 C CA . LEU A 1 93 ? 8.838 -2.875 14.004 1.00 85.75 93 LEU A CA 1
ATOM 734 C C . LEU A 1 93 ? 9.275 -4.139 14.760 1.00 85.75 93 LEU A C 1
ATOM 736 O O . LEU A 1 93 ? 8.424 -4.923 15.168 1.00 85.75 93 LEU A O 1
ATOM 740 N N . GLN A 1 94 ? 10.580 -4.334 14.975 1.00 89.12 94 GLN A N 1
ATOM 741 C CA . GLN A 1 94 ? 11.108 -5.476 15.732 1.00 89.12 94 GLN A CA 1
ATOM 742 C C . GLN A 1 94 ? 11.046 -5.311 17.255 1.00 89.12 94 GLN A C 1
ATOM 744 O O . GLN A 1 94 ? 11.309 -6.269 17.981 1.00 89.12 94 GLN A O 1
ATOM 749 N N . ARG A 1 95 ? 10.713 -4.123 17.776 1.00 90.12 95 ARG A N 1
ATOM 750 C CA . ARG A 1 95 ? 10.604 -3.932 19.227 1.00 90.12 95 ARG A CA 1
ATOM 751 C C . ARG A 1 95 ? 9.419 -4.717 19.777 1.00 90.12 95 ARG A C 1
ATOM 753 O O . ARG A 1 95 ? 8.291 -4.602 19.295 1.00 90.12 95 ARG A O 1
ATOM 760 N N . GLU A 1 96 ? 9.659 -5.430 20.872 1.00 91.75 96 GLU A N 1
ATOM 761 C CA . GLU A 1 96 ? 8.609 -6.136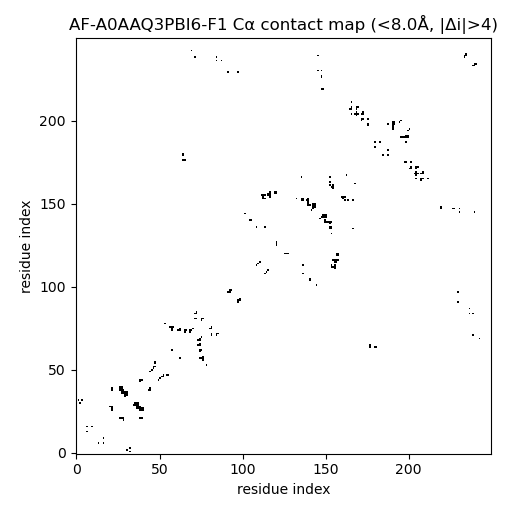 21.609 1.00 91.75 96 GLU A CA 1
ATOM 762 C C . GLU A 1 96 ? 7.496 -5.177 22.056 1.00 91.75 96 GLU A C 1
ATOM 764 O O . GLU A 1 96 ? 6.315 -5.474 21.898 1.00 91.75 96 GLU A O 1
ATOM 769 N N . THR A 1 97 ? 7.862 -3.972 22.502 1.00 89.06 97 THR A N 1
ATOM 770 C CA . THR A 1 97 ? 6.901 -2.934 22.901 1.00 89.06 97 THR A CA 1
ATOM 771 C C . THR A 1 97 ? 5.973 -2.514 21.763 1.00 89.06 97 THR A C 1
ATOM 773 O O . THR A 1 97 ? 4.781 -2.324 21.996 1.00 89.06 97 THR A O 1
ATOM 776 N N . PHE A 1 98 ? 6.480 -2.417 20.529 1.00 87.44 98 PHE A N 1
ATOM 777 C CA . PHE A 1 98 ? 5.652 -2.141 19.353 1.00 87.44 98 PHE A CA 1
ATOM 778 C C . PHE A 1 98 ? 4.726 -3.321 19.038 1.00 87.44 98 PHE A C 1
ATOM 780 O O . PHE A 1 98 ? 3.548 -3.122 18.756 1.00 87.44 98 PHE A O 1
ATOM 787 N N . THR A 1 99 ? 5.227 -4.552 19.151 1.00 89.75 99 THR A N 1
ATOM 788 C CA . THR A 1 99 ? 4.436 -5.768 18.899 1.00 89.75 99 THR A CA 1
ATOM 789 C C . THR A 1 99 ? 3.289 -5.923 19.903 1.00 89.75 99 THR A C 1
ATOM 791 O O . THR A 1 99 ? 2.160 -6.223 19.510 1.00 89.75 99 THR A O 1
ATOM 794 N N . ILE A 1 100 ? 3.549 -5.693 21.195 1.00 91.12 100 ILE A N 1
ATOM 795 C CA . ILE A 1 100 ? 2.526 -5.705 22.253 1.00 91.12 100 ILE A CA 1
ATOM 796 C C . ILE A 1 100 ? 1.479 -4.623 21.983 1.00 91.12 100 ILE A C 1
ATOM 798 O O . ILE A 1 100 ? 0.283 -4.903 22.009 1.00 91.12 100 ILE A O 1
ATOM 802 N N . PHE A 1 101 ? 1.924 -3.409 21.666 1.00 87.88 101 PHE A N 1
ATOM 803 C CA . PHE A 1 101 ? 1.044 -2.289 21.351 1.00 87.88 101 PHE A CA 1
ATOM 804 C C . PHE A 1 101 ? 0.147 -2.566 20.135 1.00 87.88 101 PHE A C 1
ATOM 806 O O . PHE A 1 101 ? -1.069 -2.395 20.210 1.00 87.88 101 PHE A O 1
ATOM 813 N N . LEU A 1 102 ? 0.718 -3.056 19.030 1.00 90.88 102 LEU A N 1
ATOM 814 C CA . LEU A 1 102 ? -0.034 -3.408 17.826 1.00 90.88 102 LEU A CA 1
ATOM 815 C C . LEU A 1 102 ? -1.081 -4.490 18.123 1.00 90.88 102 LEU A C 1
ATOM 817 O O . LEU A 1 102 ? -2.231 -4.364 17.705 1.00 90.88 102 LEU A O 1
ATOM 821 N N . ARG A 1 103 ? -0.712 -5.522 18.894 1.00 93.19 103 ARG A N 1
ATOM 822 C CA . ARG A 1 103 ? -1.641 -6.576 19.328 1.00 93.19 103 ARG A CA 1
ATOM 823 C C . ARG A 1 103 ? -2.808 -6.002 20.128 1.00 93.19 103 ARG A C 1
ATOM 825 O O . ARG A 1 103 ? -3.947 -6.359 19.853 1.00 93.19 103 ARG A O 1
ATOM 832 N N . GLN A 1 104 ? -2.534 -5.111 21.080 1.00 92.06 104 GLN A N 1
ATOM 833 C CA . GLN A 1 104 ? -3.567 -4.472 21.898 1.00 92.06 104 GLN A CA 1
ATOM 834 C C . GLN A 1 104 ? -4.544 -3.652 21.049 1.00 92.06 104 GLN A C 1
ATOM 836 O O . GLN A 1 104 ? -5.751 -3.741 21.261 1.00 92.06 104 GLN A O 1
ATOM 841 N N . ILE A 1 105 ? -4.051 -2.894 20.063 1.00 90.38 105 ILE A N 1
ATOM 842 C CA . ILE A 1 105 ? -4.915 -2.128 19.150 1.00 90.38 105 ILE A CA 1
ATOM 843 C C . ILE A 1 105 ? -5.786 -3.059 18.324 1.00 90.38 105 ILE A C 1
ATOM 845 O O . ILE A 1 105 ? -6.994 -2.848 18.254 1.00 90.38 105 ILE A O 1
ATOM 849 N N . ILE A 1 106 ? -5.184 -4.079 17.707 1.00 93.56 106 ILE A N 1
ATOM 850 C CA . ILE A 1 106 ? -5.912 -5.042 16.878 1.00 93.56 106 ILE A CA 1
ATOM 851 C C . ILE A 1 106 ? -6.996 -5.717 17.711 1.00 93.56 106 ILE A C 1
ATOM 853 O O . ILE A 1 106 ? -8.145 -5.741 17.286 1.00 93.56 106 ILE A O 1
ATOM 857 N N . GLN A 1 107 ? -6.657 -6.210 18.904 1.00 94.50 107 GLN A N 1
ATOM 858 C CA . GLN A 1 107 ? -7.611 -6.863 19.793 1.00 94.50 107 GLN A CA 1
ATOM 859 C C . GLN A 1 107 ? -8.752 -5.916 20.176 1.00 94.50 107 GLN A C 1
ATOM 861 O O . GLN A 1 107 ? -9.917 -6.257 19.994 1.00 94.50 107 GLN A O 1
ATOM 866 N N . LYS A 1 108 ? -8.433 -4.689 20.607 1.00 91.31 108 LYS A N 1
ATOM 867 C CA . LYS A 1 108 ? -9.438 -3.683 20.967 1.00 91.31 108 LYS A CA 1
ATOM 868 C C . LYS A 1 108 ? -10.359 -3.349 19.792 1.00 91.31 108 LYS A C 1
ATOM 870 O O . LYS A 1 108 ? -11.567 -3.253 19.982 1.00 91.31 108 LYS A O 1
ATOM 875 N N . LYS A 1 109 ? -9.813 -3.163 18.589 1.00 90.31 109 LYS A N 1
ATOM 876 C CA . LYS A 1 109 ? -10.596 -2.888 17.374 1.00 90.31 109 LYS A CA 1
ATOM 877 C C . LYS A 1 109 ? -11.470 -4.069 16.974 1.00 90.31 109 LYS A C 1
ATOM 879 O O . LYS A 1 109 ? -12.596 -3.889 16.520 1.00 90.31 109 LYS A O 1
ATOM 884 N N . LEU A 1 110 ? -10.957 -5.277 17.143 1.00 93.19 110 LEU A N 1
ATOM 885 C CA . LEU A 1 110 ? -11.662 -6.495 16.789 1.00 93.19 110 LEU A CA 1
ATOM 886 C C . LEU A 1 110 ? -12.847 -6.740 17.731 1.00 93.19 110 LEU A C 1
ATOM 888 O O . LEU A 1 110 ? -13.955 -6.954 17.251 1.00 93.19 110 LEU A O 1
ATOM 892 N N . GLU A 1 111 ? -12.633 -6.619 19.042 1.00 92.88 111 GLU A N 1
ATOM 893 C CA . GLU A 1 111 ? -13.665 -6.811 20.070 1.00 92.88 111 GLU A CA 1
ATOM 894 C C . GLU A 1 111 ? -14.737 -5.715 20.054 1.00 92.88 111 GLU A C 1
ATOM 896 O O . GLU A 1 111 ? -15.912 -6.009 20.252 1.00 92.88 111 GLU A O 1
ATOM 901 N N . ASN A 1 112 ? -14.358 -4.455 19.813 1.00 88.75 112 ASN A N 1
ATOM 902 C CA . ASN A 1 112 ? -15.309 -3.345 19.880 1.00 88.75 112 ASN A CA 1
ATOM 903 C C . ASN A 1 112 ? -16.013 -3.069 18.550 1.00 88.75 112 ASN A C 1
ATOM 905 O O . ASN A 1 112 ? -17.188 -2.700 18.569 1.00 88.75 112 ASN A O 1
ATOM 909 N N . ASP A 1 113 ? -15.329 -3.234 17.414 1.00 88.31 113 ASP A N 1
ATOM 910 C CA . ASP A 1 113 ? -15.825 -2.740 16.127 1.00 88.31 113 ASP A CA 1
ATOM 911 C C . ASP A 1 113 ? -16.152 -3.886 15.160 1.00 88.31 113 ASP A C 1
ATOM 913 O O . ASP A 1 113 ? -17.282 -3.957 14.680 1.00 88.31 113 ASP A O 1
ATOM 917 N N . LEU A 1 114 ? -15.201 -4.788 14.876 1.00 90.31 114 LEU A N 1
ATOM 918 C CA . LEU A 1 114 ? -15.370 -5.805 13.826 1.00 90.31 114 LEU A CA 1
ATOM 919 C C . LEU A 1 114 ? -16.308 -6.951 14.234 1.00 90.31 114 LEU A C 1
ATOM 921 O O . LEU A 1 114 ? -17.234 -7.247 13.484 1.00 90.31 114 LEU A O 1
ATOM 925 N N . ILE A 1 115 ? -16.098 -7.582 15.398 1.00 92.25 115 ILE A N 1
ATOM 926 C CA . ILE A 1 115 ? -16.966 -8.677 15.871 1.00 92.25 115 ILE A CA 1
ATOM 927 C C . ILE A 1 115 ? -18.414 -8.189 16.030 1.00 92.25 115 ILE A C 1
ATOM 929 O O . ILE A 1 115 ? -19.288 -8.764 15.382 1.00 92.25 115 ILE A O 1
ATOM 933 N N . PRO A 1 116 ? -18.699 -7.092 16.766 1.00 91.31 116 PRO A N 1
ATOM 934 C CA . PRO A 1 116 ? -20.080 -6.648 16.956 1.00 91.31 116 PRO A CA 1
ATOM 935 C C . PRO A 1 116 ? -20.764 -6.243 15.648 1.00 91.31 116 PRO A C 1
ATOM 937 O O . PRO A 1 116 ? -21.974 -6.412 15.497 1.00 91.31 116 PRO A O 1
ATOM 940 N N . PHE A 1 117 ? -19.997 -5.719 14.687 1.00 89.38 117 PHE A N 1
ATOM 941 C CA . PHE A 1 117 ? -20.505 -5.423 13.354 1.00 89.38 117 PHE A CA 1
ATOM 942 C C . PHE A 1 117 ? -20.939 -6.696 12.615 1.00 89.38 117 PHE A C 1
ATOM 944 O O . PHE A 1 117 ? -22.031 -6.719 12.041 1.00 89.38 117 PHE A O 1
ATOM 951 N N . LEU A 1 118 ? -20.110 -7.744 12.624 1.00 91.19 118 LEU A N 1
ATOM 952 C CA . LEU A 1 118 ? -20.414 -9.011 11.958 1.00 91.19 118 LEU A CA 1
ATOM 953 C C . LEU A 1 118 ? -21.585 -9.735 12.628 1.00 91.19 118 LEU A C 1
ATOM 955 O O . LEU A 1 118 ? -22.483 -10.184 11.917 1.00 91.19 118 LEU A O 1
ATOM 959 N N . ASP A 1 119 ? -21.627 -9.768 13.961 1.00 91.62 119 ASP A N 1
ATOM 960 C CA . ASP A 1 119 ? -22.737 -10.353 14.721 1.00 91.62 119 ASP A CA 1
ATOM 961 C C . ASP A 1 119 ? -24.059 -9.667 14.362 1.00 91.62 119 ASP A C 1
ATOM 963 O O . ASP A 1 119 ? -25.017 -10.318 13.948 1.00 91.62 119 ASP A O 1
ATOM 967 N N . HIS A 1 120 ? -24.086 -8.332 14.398 1.00 88.56 120 HIS A N 1
ATOM 968 C CA . HIS A 1 120 ? -25.282 -7.571 14.049 1.00 88.56 120 HIS A CA 1
ATOM 969 C C . HIS A 1 120 ? -25.711 -7.772 12.588 1.00 88.56 120 HIS A C 1
ATOM 971 O O . HIS A 1 120 ? -26.900 -7.849 12.284 1.00 88.56 120 HIS A O 1
ATOM 977 N N . THR A 1 121 ? -24.753 -7.843 11.665 1.00 87.75 121 THR A N 1
ATOM 978 C CA . THR A 1 121 ? -25.044 -8.072 10.244 1.00 87.75 121 THR A CA 1
ATOM 979 C C . THR A 1 121 ? -25.639 -9.464 10.023 1.00 87.75 121 THR A C 1
ATOM 981 O O . THR A 1 121 ? -26.602 -9.601 9.267 1.00 87.75 121 THR A O 1
ATOM 984 N N . SER A 1 122 ? -25.094 -10.470 10.714 1.00 90.62 122 SER A N 1
ATOM 985 C CA . SER A 1 122 ? -25.576 -11.852 10.695 1.00 90.62 122 SER A CA 1
ATOM 986 C C . SER A 1 122 ? -27.012 -11.952 11.215 1.00 90.62 122 SER A C 1
ATOM 988 O O . SER A 1 122 ? -27.861 -12.544 10.555 1.00 90.62 122 SER A O 1
ATOM 990 N N . GLU A 1 123 ? -27.319 -11.291 12.337 1.00 91.50 123 GLU A N 1
ATOM 991 C CA . GLU A 1 123 ? -28.674 -11.237 12.906 1.00 91.50 123 GLU A CA 1
ATOM 992 C C . GLU A 1 123 ? -29.702 -10.612 11.953 1.00 91.50 123 GLU A C 1
ATOM 994 O O . GLU A 1 123 ? -30.840 -11.069 11.874 1.00 91.50 123 GLU A O 1
ATOM 999 N N . VAL A 1 124 ? -29.311 -9.558 11.231 1.00 89.62 124 VAL A N 1
ATOM 1000 C CA . VAL A 1 124 ? -30.185 -8.873 10.263 1.00 89.62 124 VAL A CA 1
ATOM 1001 C C . VAL A 1 124 ? -30.292 -9.652 8.943 1.00 89.62 124 VAL A C 1
ATOM 1003 O O . VAL A 1 124 ? -31.239 -9.442 8.188 1.00 89.62 124 VAL A O 1
ATOM 1006 N N . GLY A 1 125 ? -29.356 -10.566 8.666 1.00 87.75 125 GLY A N 1
ATOM 1007 C CA . GLY A 1 125 ? -29.312 -11.351 7.432 1.00 87.75 125 GLY A CA 1
ATOM 1008 C C . GLY A 1 125 ? -28.836 -10.560 6.210 1.00 87.75 125 GLY A C 1
ATOM 1009 O O . GLY A 1 125 ? -29.239 -10.869 5.091 1.00 87.75 125 GLY A O 1
ATOM 1010 N N . ASN A 1 126 ? -28.008 -9.528 6.405 1.00 87.38 126 ASN A N 1
ATOM 1011 C CA . ASN A 1 126 ? -27.499 -8.701 5.308 1.00 87.38 126 ASN A CA 1
ATOM 1012 C C . ASN A 1 126 ? -26.204 -9.266 4.707 1.00 87.38 126 ASN A C 1
ATOM 1014 O O . ASN A 1 126 ? -25.302 -9.697 5.423 1.00 87.38 126 ASN A O 1
ATOM 1018 N N . GLU A 1 127 ? -26.065 -9.166 3.388 1.00 87.94 127 GLU A N 1
ATOM 1019 C CA . GLU A 1 127 ? -24.785 -9.384 2.713 1.00 87.94 127 GLU A CA 1
ATOM 1020 C C . GLU A 1 127 ? -23.845 -8.194 2.950 1.00 87.94 127 GLU A C 1
ATOM 1022 O O . GLU A 1 127 ? -24.263 -7.032 2.917 1.00 87.94 127 GLU A O 1
ATOM 1027 N N . VAL A 1 128 ? -22.561 -8.476 3.186 1.00 86.94 128 VAL A N 1
ATOM 1028 C CA . VAL A 1 128 ? -21.534 -7.451 3.417 1.00 86.94 128 VAL A CA 1
ATOM 1029 C C . VAL A 1 128 ? -20.287 -7.697 2.589 1.00 86.94 128 VAL A C 1
ATOM 1031 O O . VAL A 1 128 ? -19.785 -8.814 2.489 1.00 86.94 128 VAL A O 1
ATOM 1034 N N . ASP A 1 129 ? -19.736 -6.610 2.056 1.00 88.88 129 ASP A N 1
ATOM 1035 C CA . ASP A 1 129 ? -18.427 -6.615 1.416 1.00 88.88 129 ASP A CA 1
ATOM 1036 C C . ASP A 1 129 ? -17.314 -6.547 2.475 1.00 88.88 129 ASP A C 1
ATOM 1038 O O . ASP A 1 129 ? -16.923 -5.471 2.936 1.00 88.88 129 ASP A O 1
ATOM 1042 N N . LEU A 1 130 ? -16.771 -7.707 2.855 1.00 91.00 130 LEU A N 1
ATOM 1043 C CA . LEU A 1 130 ? -15.665 -7.791 3.814 1.00 91.00 130 LEU A CA 1
ATOM 1044 C C . LEU A 1 130 ? -14.416 -7.025 3.363 1.00 91.00 130 LEU A C 1
ATOM 1046 O O . LEU A 1 130 ? -13.688 -6.522 4.218 1.00 91.00 130 LEU A O 1
ATOM 1050 N N . GLN A 1 131 ? -14.160 -6.885 2.059 1.00 90.19 131 GLN A N 1
ATOM 1051 C CA . GLN A 1 131 ? -13.011 -6.120 1.573 1.00 90.19 131 GLN A CA 1
ATOM 1052 C C . GLN A 1 131 ? -13.154 -4.641 1.939 1.00 90.19 131 GLN A C 1
ATOM 1054 O O . GLN A 1 131 ? -12.187 -4.016 2.387 1.00 90.19 131 GLN A O 1
ATOM 1059 N N . PHE A 1 132 ? -14.359 -4.086 1.797 1.00 85.62 132 PHE A N 1
ATOM 1060 C CA . PHE A 1 132 ? -14.652 -2.711 2.186 1.00 85.62 132 PHE A CA 1
ATOM 1061 C C . PHE A 1 132 ? -14.443 -2.479 3.692 1.00 85.62 132 PHE A C 1
ATOM 1063 O O . PHE A 1 132 ? -13.796 -1.503 4.080 1.00 85.62 132 PHE A O 1
ATOM 1070 N N . TYR A 1 133 ? -14.928 -3.382 4.549 1.00 87.00 133 TYR A N 1
ATOM 1071 C CA . TYR A 1 133 ? -14.809 -3.232 6.007 1.00 87.00 133 TYR A CA 1
ATOM 1072 C C . TYR A 1 133 ? -13.391 -3.492 6.523 1.00 87.00 133 TYR A C 1
ATOM 1074 O O . TYR A 1 133 ? -12.864 -2.688 7.295 1.00 87.00 133 TYR A O 1
ATOM 1082 N N . LEU A 1 134 ? -12.723 -4.547 6.047 1.00 90.94 134 LEU A N 1
ATOM 1083 C CA . LEU A 1 134 ? -11.349 -4.860 6.447 1.00 90.94 134 LEU A CA 1
ATOM 1084 C C . LEU A 1 134 ? -10.367 -3.766 6.025 1.00 90.94 134 LEU A C 1
ATOM 1086 O O . LEU A 1 134 ? -9.435 -3.471 6.768 1.00 90.94 134 LEU A O 1
ATOM 1090 N N . ARG A 1 135 ? -10.595 -3.099 4.886 1.00 88.69 135 ARG A N 1
ATOM 1091 C CA . ARG A 1 135 ? -9.790 -1.937 4.480 1.00 88.69 135 ARG A CA 1
ATOM 1092 C C . ARG A 1 135 ? -9.901 -0.778 5.471 1.00 88.69 135 ARG A C 1
ATOM 1094 O O . ARG A 1 135 ? -8.915 -0.107 5.750 1.00 88.69 135 ARG A O 1
ATOM 1101 N N . ARG A 1 136 ? -11.092 -0.532 6.016 1.00 88.12 136 ARG A N 1
ATOM 1102 C CA . ARG A 1 136 ? -11.309 0.507 7.040 1.00 88.12 136 ARG A CA 1
ATOM 1103 C C . ARG A 1 136 ? -10.691 0.114 8.372 1.00 88.12 136 ARG A C 1
ATOM 1105 O O . ARG A 1 136 ? -10.055 0.936 9.019 1.00 88.12 136 ARG A O 1
ATOM 1112 N N . PHE A 1 137 ? -10.830 -1.156 8.739 1.00 89.69 137 PHE A N 1
ATOM 1113 C CA . PHE A 1 137 ? -10.204 -1.728 9.924 1.00 89.69 137 PHE A CA 1
ATOM 1114 C C . PHE A 1 137 ? -8.678 -1.552 9.891 1.00 89.69 137 PHE A C 1
ATOM 1116 O O . PHE A 1 137 ? -8.093 -1.024 10.835 1.00 89.69 137 PHE A O 1
ATOM 1123 N N . THR A 1 138 ? -8.029 -1.914 8.780 1.00 90.44 138 THR A N 1
ATOM 1124 C CA . THR A 1 138 ? -6.580 -1.726 8.623 1.00 90.44 138 THR A CA 1
ATOM 1125 C C . THR A 1 138 ? -6.198 -0.251 8.541 1.00 90.44 138 THR A C 1
ATOM 1127 O O . THR A 1 138 ? -5.192 0.133 9.133 1.00 90.44 138 THR A O 1
ATOM 1130 N N . PHE A 1 139 ? -7.003 0.593 7.888 1.00 88.12 139 PHE A N 1
ATOM 1131 C CA . PHE A 1 139 ? -6.779 2.039 7.849 1.00 88.12 139 PHE A CA 1
ATOM 1132 C C . PHE A 1 139 ? -6.790 2.669 9.249 1.00 88.12 139 PHE A C 1
ATOM 1134 O O . PHE A 1 139 ? -5.887 3.444 9.568 1.00 88.12 139 PHE A O 1
ATOM 1141 N N . ASP A 1 140 ? -7.760 2.315 10.097 1.00 87.50 140 ASP A N 1
ATOM 1142 C CA . ASP A 1 140 ? -7.835 2.799 11.478 1.00 87.50 140 ASP A CA 1
ATOM 1143 C C . ASP A 1 140 ? -6.604 2.360 12.286 1.00 87.50 140 ASP A C 1
ATOM 1145 O O . ASP A 1 140 ? -5.998 3.182 12.973 1.00 87.50 140 ASP A O 1
ATOM 1149 N N . ILE A 1 141 ? -6.189 1.091 12.164 1.00 89.25 141 ILE A N 1
ATOM 1150 C CA . ILE A 1 141 ? -4.985 0.567 12.833 1.00 89.25 141 ILE A CA 1
ATOM 1151 C C . ILE A 1 141 ? -3.735 1.319 12.371 1.00 89.25 141 ILE A C 1
ATOM 1153 O O . ILE A 1 141 ? -2.940 1.754 13.200 1.00 89.25 141 ILE A O 1
ATOM 1157 N N . VAL A 1 142 ? -3.562 1.513 11.061 1.00 85.50 142 VAL A N 1
ATOM 1158 C CA . VAL A 1 142 ? -2.421 2.247 10.494 1.00 85.50 142 VAL A CA 1
ATOM 1159 C C . VAL A 1 142 ? -2.431 3.700 10.964 1.00 85.50 142 VAL A C 1
ATOM 1161 O O . VAL A 1 142 ? -1.393 4.200 11.384 1.00 85.50 142 VAL A O 1
ATOM 1164 N N . CYS A 1 143 ? -3.579 4.380 10.973 1.00 81.81 143 CYS A N 1
ATOM 1165 C CA . CYS A 1 143 ? -3.677 5.741 11.504 1.00 81.81 143 CYS A CA 1
ATOM 1166 C C . CYS A 1 143 ? -3.334 5.795 12.997 1.00 81.81 143 CYS A C 1
ATOM 1168 O O . CYS A 1 143 ? -2.614 6.690 13.429 1.00 81.81 143 CYS A O 1
ATOM 1170 N N . TYR A 1 144 ? -3.739 4.805 13.786 1.00 83.31 144 TYR A N 1
ATOM 1171 C CA . TYR A 1 144 ? -3.350 4.744 15.192 1.00 83.31 144 TYR A CA 1
ATOM 1172 C C . TYR A 1 144 ? -1.834 4.540 15.346 1.00 83.31 144 TYR A C 1
ATOM 1174 O O . TYR A 1 144 ? -1.174 5.249 16.106 1.00 83.31 144 TYR A O 1
ATOM 1182 N N . CYS A 1 145 ? -1.262 3.617 14.571 1.00 80.12 145 CYS A N 1
ATOM 1183 C CA . CYS A 1 145 ? 0.161 3.279 14.578 1.00 80.12 145 CYS A CA 1
ATOM 1184 C C . CYS A 1 145 ? 1.070 4.308 13.896 1.00 80.12 145 CYS A C 1
ATOM 1186 O O . CYS A 1 145 ? 2.271 4.258 14.103 1.00 80.12 145 CYS A O 1
ATOM 1188 N N . PHE A 1 146 ? 0.570 5.210 13.061 1.00 73.94 146 PHE A N 1
ATOM 1189 C CA . PHE A 1 146 ? 1.418 6.164 12.332 1.00 73.94 146 PHE A CA 1
ATOM 1190 C C . PHE A 1 146 ? 0.935 7.601 12.426 1.00 73.94 146 PHE A C 1
ATOM 1192 O O . PHE A 1 146 ? 1.558 8.472 11.831 1.00 73.94 146 PHE A O 1
ATOM 1199 N N . LEU A 1 147 ? -0.149 7.870 13.147 1.00 73.12 147 LEU A N 1
ATOM 1200 C CA . LEU A 1 147 ? -0.641 9.217 13.436 1.00 73.12 147 LEU A CA 1
ATOM 1201 C C . LEU A 1 147 ? -1.013 9.408 14.908 1.00 73.12 147 LEU A C 1
ATOM 1203 O O . LEU A 1 147 ? -1.268 10.539 15.320 1.00 73.12 147 LEU A O 1
ATOM 1207 N N . GLY A 1 148 ? -1.028 8.329 15.699 1.00 73.25 148 GLY A N 1
ATOM 1208 C CA . GLY A 1 148 ? -1.360 8.372 17.119 1.00 73.25 148 GLY A CA 1
ATOM 1209 C C . GLY A 1 148 ? -2.838 8.640 17.399 1.00 73.25 148 GLY A C 1
ATOM 1210 O O . GLY A 1 148 ? -3.168 9.034 18.511 1.00 73.25 148 GLY A O 1
ATOM 1211 N N . PHE A 1 149 ? -3.729 8.469 16.415 1.00 75.88 149 PHE A N 1
ATOM 1212 C CA . PHE A 1 149 ? -5.166 8.644 16.617 1.00 75.88 149 PHE A CA 1
ATOM 1213 C C . PHE A 1 149 ? -5.987 7.610 15.849 1.00 75.88 149 PHE A C 1
ATOM 1215 O O . PHE A 1 149 ? -5.614 7.171 14.763 1.00 75.88 149 PHE A O 1
ATOM 1222 N N . ASP A 1 150 ? -7.154 7.288 16.400 1.00 79.69 150 ASP A N 1
ATOM 1223 C CA . ASP A 1 150 ? -8.170 6.475 15.743 1.00 79.69 150 ASP A CA 1
ATOM 1224 C C . ASP A 1 150 ? -9.134 7.378 14.947 1.00 79.69 150 ASP A C 1
ATOM 1226 O O . ASP A 1 150 ? -9.830 8.204 15.551 1.00 79.69 150 ASP A O 1
ATOM 1230 N N . PRO A 1 151 ? -9.203 7.284 13.606 1.00 75.88 151 PRO A N 1
ATOM 1231 C CA . PRO A 1 151 ? -10.209 8.008 12.842 1.00 75.88 151 PRO A CA 1
ATOM 1232 C C . PRO A 1 151 ? -11.627 7.465 13.057 1.00 75.88 151 PRO A C 1
ATOM 1234 O O . PRO A 1 151 ? -12.572 8.154 12.664 1.00 75.88 151 PRO A O 1
ATOM 1237 N N . GLN A 1 152 ? -11.769 6.287 13.682 1.00 79.06 152 GLN A N 1
ATOM 1238 C CA . GLN A 1 152 ? -13.026 5.580 13.933 1.00 79.06 152 GLN A CA 1
ATOM 1239 C C . GLN A 1 152 ? -13.838 5.422 12.650 1.00 79.06 152 GLN A C 1
ATOM 1241 O O . GLN A 1 152 ? -15.034 5.719 12.589 1.00 79.06 152 GLN A O 1
ATOM 1246 N N . THR A 1 153 ? -13.165 5.003 11.575 1.00 74.50 153 THR A N 1
ATOM 1247 C CA . THR A 1 153 ? -13.853 4.778 10.310 1.00 74.50 153 THR A CA 1
ATOM 1248 C C . THR A 1 153 ? -14.630 3.476 10.332 1.00 74.50 153 THR A C 1
ATOM 1250 O O . THR A 1 153 ? -15.623 3.367 9.618 1.00 74.50 153 THR A O 1
ATOM 1253 N N . HIS A 1 154 ? -14.254 2.492 11.139 1.00 71.75 154 HIS A N 1
ATOM 1254 C CA . HIS A 1 154 ? -15.033 1.266 11.242 1.00 71.75 154 HIS A CA 1
ATOM 1255 C C . HIS A 1 154 ? -16.280 1.467 12.124 1.00 71.75 154 HIS A C 1
ATOM 1257 O O . HIS A 1 154 ? -16.140 1.814 13.294 1.00 71.75 154 HIS A O 1
ATOM 1263 N N . PRO A 1 155 ? -17.510 1.267 11.611 1.00 72.69 155 PRO A N 1
ATOM 1264 C CA . PRO A 1 155 ? -18.701 1.358 12.441 1.00 72.69 155 PRO A CA 1
ATOM 1265 C C . PRO A 1 155 ? -18.959 0.038 13.175 1.00 72.69 155 PRO A C 1
ATOM 1267 O O . PRO A 1 155 ? -18.801 -1.041 12.616 1.00 72.69 155 PRO A O 1
ATOM 1270 N N . ASN A 1 156 ? -19.467 0.122 14.399 1.00 69.31 156 ASN A N 1
ATOM 1271 C CA . ASN A 1 156 ? -19.816 -1.055 15.207 1.00 69.31 156 ASN A CA 1
ATOM 1272 C C . ASN A 1 156 ? -21.234 -1.563 14.863 1.00 69.31 156 ASN A C 1
ATOM 1274 O O . ASN A 1 156 ? -21.677 -2.579 15.380 1.00 69.31 156 ASN A O 1
ATOM 1278 N N . LYS A 1 157 ? -21.981 -0.822 14.024 1.00 67.25 157 LYS A N 1
ATOM 1279 C CA . LYS A 1 157 ? -23.318 -1.164 13.502 1.00 67.25 157 LYS A CA 1
ATOM 1280 C C . LYS A 1 157 ? -23.501 -0.601 12.093 1.00 67.25 157 LYS A C 1
ATOM 1282 O O . LYS A 1 157 ? -23.076 0.525 11.838 1.00 67.25 157 LYS A O 1
ATOM 1287 N N . ILE A 1 158 ? -24.223 -1.310 11.223 1.00 62.16 158 ILE A N 1
ATOM 1288 C CA . ILE A 1 158 ? -24.523 -0.868 9.845 1.00 62.16 158 ILE A CA 1
ATOM 1289 C C . ILE A 1 158 ? -25.184 0.520 9.827 1.00 62.16 158 ILE A C 1
ATOM 1291 O O . ILE A 1 158 ? -24.803 1.378 9.035 1.00 62.16 158 ILE A O 1
ATOM 1295 N N . SER A 1 159 ? -26.108 0.789 10.755 1.00 59.69 159 SER A N 1
ATOM 1296 C CA . SER A 1 159 ? -26.805 2.082 10.863 1.00 59.69 159 SER A CA 1
ATOM 1297 C C . SER A 1 159 ? -25.893 3.276 11.171 1.00 59.69 159 SER A C 1
ATOM 1299 O O . SER A 1 159 ? -26.294 4.420 10.973 1.00 59.69 159 SER A O 1
ATOM 1301 N N . LYS A 1 160 ? -24.662 3.031 11.639 1.00 66.50 160 LYS A N 1
ATOM 1302 C CA . LYS A 1 160 ? -23.644 4.055 11.917 1.00 66.50 160 LYS A CA 1
ATOM 1303 C C . LYS A 1 160 ? -22.597 4.172 10.807 1.00 66.50 160 LYS A C 1
ATOM 1305 O O . LYS A 1 160 ? -21.598 4.868 10.990 1.00 66.50 160 LYS A O 1
ATOM 1310 N N . LEU A 1 161 ? -22.781 3.488 9.676 1.00 65.00 161 LEU A N 1
ATOM 1311 C CA . LEU A 1 161 ? -21.817 3.510 8.584 1.00 65.00 161 LEU A CA 1
ATOM 1312 C C . LEU A 1 161 ? -21.718 4.913 7.969 1.00 65.00 161 LEU A C 1
ATOM 1314 O O . LEU A 1 161 ? -22.548 5.344 7.172 1.00 65.00 161 LEU A O 1
ATOM 1318 N N . SER A 1 162 ? -20.647 5.616 8.322 1.00 70.00 162 SER A N 1
ATOM 1319 C CA . SER A 1 162 ? -20.233 6.844 7.652 1.00 70.00 162 SER A CA 1
ATOM 1320 C C . SER A 1 162 ? -19.368 6.516 6.434 1.00 70.00 162 SER A C 1
ATOM 1322 O O . SER A 1 162 ? -18.646 5.517 6.419 1.00 70.00 162 SER A O 1
ATOM 1324 N N . HIS A 1 163 ? -19.369 7.387 5.426 1.00 71.06 163 HIS A N 1
ATOM 1325 C CA . HIS A 1 163 ? -18.490 7.295 4.256 1.00 71.06 163 HIS A CA 1
ATOM 1326 C C . HIS A 1 163 ? -17.510 8.476 4.242 1.00 71.06 163 HIS A C 1
ATOM 1328 O O . HIS A 1 163 ? -17.704 9.422 3.471 1.00 71.06 163 HIS A O 1
ATOM 1334 N N . PRO A 1 164 ? -16.466 8.465 5.096 1.00 78.12 164 PRO A N 1
ATOM 1335 C CA . PRO A 1 164 ? -15.538 9.574 5.175 1.00 78.12 164 PRO A CA 1
ATOM 1336 C C . PRO A 1 164 ? -14.845 9.778 3.833 1.00 78.12 164 PRO A C 1
ATOM 1338 O O . PRO A 1 164 ? -14.358 8.829 3.214 1.00 78.12 164 PRO A O 1
ATOM 1341 N N . ALA A 1 165 ? -14.785 11.033 3.391 1.00 83.00 165 ALA A N 1
ATOM 1342 C CA . ALA A 1 165 ? -14.210 11.386 2.098 1.00 83.00 165 ALA A CA 1
ATOM 1343 C C . ALA A 1 165 ? -12.746 10.930 1.962 1.00 83.00 165 ALA A C 1
ATOM 1345 O O . ALA A 1 165 ? -12.350 10.500 0.886 1.00 83.00 165 ALA A O 1
ATOM 1346 N N . TYR A 1 166 ? -11.975 10.939 3.054 1.00 81.25 166 TYR A N 1
ATOM 1347 C CA . TYR A 1 166 ? -10.563 10.546 3.053 1.00 81.25 166 TYR A CA 1
ATOM 1348 C C . TYR A 1 166 ? -10.337 9.040 2.847 1.00 81.25 166 TYR A C 1
ATOM 1350 O O . TYR A 1 166 ? -9.369 8.676 2.196 1.00 81.25 166 TYR A O 1
ATOM 1358 N N . VAL A 1 167 ? -11.240 8.165 3.311 1.00 83.75 167 VAL A N 1
ATOM 1359 C CA . VAL A 1 167 ? -11.140 6.715 3.039 1.00 83.75 167 VAL A CA 1
ATOM 1360 C C . VAL A 1 167 ? -11.381 6.431 1.559 1.00 83.75 167 VAL A C 1
ATOM 1362 O O . VAL A 1 167 ? -10.730 5.582 0.969 1.00 83.75 167 VAL A O 1
ATOM 1365 N N . ARG A 1 168 ? -12.313 7.152 0.927 1.00 86.44 168 ARG A N 1
ATOM 1366 C CA . ARG A 1 168 ? -12.510 7.039 -0.527 1.00 86.44 168 ARG A CA 1
ATOM 1367 C C . ARG A 1 168 ? -11.346 7.647 -1.300 1.00 86.44 168 ARG A C 1
ATOM 1369 O O . ARG A 1 168 ? -10.960 7.105 -2.328 1.00 86.44 168 ARG A O 1
ATOM 1376 N N . ALA A 1 169 ? -10.781 8.742 -0.799 1.00 90.44 169 ALA A N 1
ATOM 1377 C CA . ALA A 1 169 ? -9.629 9.382 -1.410 1.00 90.44 169 ALA A CA 1
ATOM 1378 C C . ALA A 1 169 ? -8.422 8.435 -1.494 1.00 90.44 169 ALA A C 1
ATOM 1380 O O . ALA A 1 169 ? -7.803 8.373 -2.550 1.00 90.44 169 ALA A O 1
ATOM 1381 N N . THR A 1 170 ? -8.128 7.642 -0.455 1.00 87.38 170 THR A N 1
ATOM 1382 C CA . THR A 1 170 ? -7.017 6.674 -0.521 1.00 87.38 170 THR A CA 1
ATOM 1383 C C . THR A 1 170 ? -7.231 5.608 -1.592 1.00 87.38 170 THR A C 1
ATOM 1385 O O . THR A 1 170 ? -6.296 5.300 -2.321 1.00 87.38 170 THR A O 1
ATOM 1388 N N . VAL A 1 171 ? -8.459 5.101 -1.750 1.00 90.12 171 VAL A N 1
ATOM 1389 C CA . VAL A 1 171 ? -8.800 4.142 -2.818 1.00 90.12 171 VAL A CA 1
ATOM 1390 C C . VAL A 1 171 ? -8.575 4.761 -4.197 1.00 90.12 171 VAL A C 1
ATOM 1392 O O . VAL A 1 171 ? -7.903 4.168 -5.033 1.00 90.12 171 VAL A O 1
ATOM 1395 N N . VAL A 1 172 ? -9.070 5.984 -4.417 1.00 93.56 172 VAL A N 1
ATOM 1396 C CA . VAL A 1 172 ? -8.863 6.709 -5.681 1.00 93.56 172 VAL A CA 1
ATOM 1397 C C . VAL A 1 172 ? -7.374 6.929 -5.946 1.00 93.56 172 VAL A C 1
ATOM 1399 O O . VAL A 1 172 ? -6.918 6.755 -7.071 1.00 93.56 172 VAL A O 1
ATOM 1402 N N . MET A 1 173 ? -6.598 7.287 -4.921 1.00 91.62 173 MET A N 1
ATOM 1403 C CA . MET A 1 173 ? -5.156 7.469 -5.063 1.00 91.62 173 MET A CA 1
ATOM 1404 C C . MET A 1 173 ? -4.458 6.170 -5.472 1.00 91.62 173 MET A C 1
ATOM 1406 O O . MET A 1 173 ? -3.690 6.183 -6.429 1.00 91.62 173 MET A O 1
ATOM 1410 N N . GLU A 1 174 ? -4.755 5.052 -4.806 1.00 90.44 174 GLU A N 1
ATOM 1411 C CA . GLU A 1 174 ? -4.224 3.729 -5.161 1.00 90.44 174 GLU A CA 1
ATOM 1412 C C . GLU A 1 174 ? -4.569 3.347 -6.607 1.00 90.44 174 GLU A C 1
ATOM 1414 O O . GLU A 1 174 ? -3.682 2.973 -7.373 1.00 90.44 174 GLU A O 1
ATOM 1419 N N . GLU A 1 175 ? -5.834 3.488 -7.008 1.00 91.88 175 GLU A N 1
ATOM 1420 C CA . GLU A 1 175 ? -6.295 3.162 -8.362 1.00 91.88 175 GLU A CA 1
ATOM 1421 C C . GLU A 1 175 ? -5.556 3.962 -9.437 1.00 91.88 175 GLU A C 1
ATOM 1423 O O . GLU A 1 175 ? -5.140 3.399 -10.453 1.00 91.88 175 GLU A O 1
ATOM 1428 N N . VAL A 1 176 ? -5.359 5.266 -9.223 1.00 93.56 176 VAL A N 1
ATOM 1429 C CA . VAL A 1 176 ? -4.646 6.110 -10.188 1.00 93.56 176 VAL A CA 1
ATOM 1430 C C . VAL A 1 176 ? -3.165 5.735 -10.249 1.00 93.56 176 VAL A C 1
ATOM 1432 O O . VAL A 1 176 ? -2.618 5.639 -11.346 1.00 93.56 176 VAL A O 1
ATOM 1435 N N . LEU A 1 177 ? -2.521 5.447 -9.111 1.00 90.69 177 LEU A N 1
ATOM 1436 C CA . LEU A 1 177 ? -1.132 4.973 -9.087 1.00 90.69 177 LEU A CA 1
ATOM 1437 C C . LEU A 1 177 ? -0.971 3.672 -9.889 1.00 90.69 177 LEU A C 1
ATOM 1439 O O . LEU A 1 177 ? -0.078 3.577 -10.731 1.00 90.69 177 LEU A O 1
ATOM 1443 N N . PHE A 1 178 ? -1.878 2.702 -9.717 1.00 88.56 178 PHE A N 1
ATOM 1444 C CA . PHE A 1 178 ? -1.898 1.484 -10.536 1.00 88.56 178 PHE A CA 1
ATOM 1445 C C . PHE A 1 178 ? -2.165 1.778 -12.016 1.00 88.56 178 PHE A C 1
ATOM 1447 O O . PHE A 1 178 ? -1.526 1.194 -12.893 1.00 88.56 178 PHE A O 1
ATOM 1454 N N . HIS A 1 179 ? -3.054 2.723 -12.316 1.00 88.69 179 HIS A N 1
ATOM 1455 C CA . HIS A 1 179 ? -3.345 3.128 -13.687 1.00 88.69 179 HIS A CA 1
ATOM 1456 C C . HIS A 1 179 ? -2.133 3.762 -14.390 1.00 88.69 179 HIS A C 1
ATOM 1458 O O . HIS A 1 179 ? -1.916 3.514 -15.580 1.00 88.69 179 HIS A O 1
ATOM 1464 N N . ARG A 1 180 ? -1.298 4.524 -13.671 1.00 91.50 180 ARG A N 1
ATOM 1465 C CA . ARG A 1 180 ? -0.059 5.115 -14.208 1.00 91.50 180 ARG A CA 1
ATOM 1466 C C . ARG A 1 180 ? 0.961 4.057 -14.657 1.00 91.50 180 ARG A C 1
ATOM 1468 O O . ARG A 1 180 ? 1.713 4.324 -15.587 1.00 91.50 180 ARG A O 1
ATOM 1475 N N . HIS A 1 181 ? 0.960 2.849 -14.077 1.00 84.19 181 HIS A N 1
ATOM 1476 C CA . HIS A 1 181 ? 1.860 1.758 -14.494 1.00 84.19 181 HIS A CA 1
ATOM 1477 C C . HIS A 1 181 ? 1.541 1.183 -15.879 1.00 84.19 181 HIS A C 1
ATOM 1479 O O . HIS A 1 181 ? 2.443 0.709 -16.568 1.00 84.19 181 HIS A O 1
ATOM 1485 N N . ILE A 1 182 ? 0.270 1.208 -16.285 1.00 82.81 182 ILE A N 1
ATOM 1486 C CA . ILE A 1 182 ? -0.187 0.669 -17.577 1.00 82.81 182 ILE A CA 1
ATOM 1487 C C . ILE A 1 182 ? -0.423 1.762 -18.627 1.00 82.81 182 ILE A C 1
ATOM 1489 O O . ILE A 1 182 ? -0.595 1.462 -19.809 1.00 82.81 182 ILE A O 1
ATOM 1493 N N . THR A 1 183 ? -0.419 3.030 -18.213 1.00 86.12 183 THR A N 1
ATOM 1494 C CA . THR A 1 183 ? -0.654 4.179 -19.090 1.00 86.12 183 THR A CA 1
ATOM 1495 C C . THR A 1 183 ? 0.674 4.750 -19.586 1.00 86.12 183 THR A C 1
ATOM 1497 O O . THR A 1 183 ? 1.553 5.038 -18.774 1.00 86.12 183 THR A O 1
ATOM 1500 N N . PRO A 1 184 ? 0.849 4.983 -20.902 1.00 88.06 184 PRO A N 1
ATOM 1501 C CA . PRO A 1 184 ? 2.056 5.617 -21.419 1.00 88.06 184 PRO A CA 1
ATOM 1502 C C . PRO A 1 184 ? 2.341 6.959 -20.740 1.00 88.06 184 PRO A C 1
ATOM 1504 O O . PRO A 1 184 ? 1.436 7.778 -20.575 1.00 88.06 184 PRO A O 1
ATOM 1507 N N . ARG A 1 185 ? 3.616 7.210 -20.413 1.00 90.31 185 ARG A N 1
ATOM 1508 C CA . ARG A 1 185 ? 4.053 8.396 -19.655 1.00 90.31 185 ARG A CA 1
ATOM 1509 C C . ARG A 1 185 ? 3.486 9.714 -20.169 1.00 90.31 185 ARG A C 1
ATOM 1511 O O . ARG A 1 185 ? 2.954 10.510 -19.406 1.00 90.31 185 ARG A O 1
ATOM 1518 N N . TRP A 1 186 ? 3.589 9.932 -21.475 1.00 91.69 186 TRP A N 1
ATOM 1519 C CA . TRP A 1 186 ? 3.124 11.158 -22.117 1.00 91.69 186 TRP A CA 1
ATOM 1520 C C . TRP A 1 186 ? 1.612 11.372 -21.956 1.00 91.69 186 TRP A C 1
ATOM 1522 O O . TRP A 1 186 ? 1.174 12.513 -21.853 1.00 91.69 186 TRP A O 1
ATOM 1532 N N . LEU A 1 187 ? 0.820 10.296 -21.909 1.00 93.06 187 LEU A N 1
ATOM 1533 C CA . LEU A 1 187 ? -0.636 10.374 -21.864 1.00 93.06 187 LEU A CA 1
ATOM 1534 C C . LEU A 1 187 ? -1.129 10.759 -20.470 1.00 93.06 187 LEU A C 1
ATOM 1536 O O . LEU A 1 187 ? -1.944 11.670 -20.350 1.00 93.06 187 LEU A O 1
ATOM 1540 N N . TRP A 1 188 ? -0.627 10.111 -19.416 1.00 93.62 188 TRP A N 1
ATOM 1541 C CA . TRP A 1 188 ? -1.026 10.490 -18.059 1.00 93.62 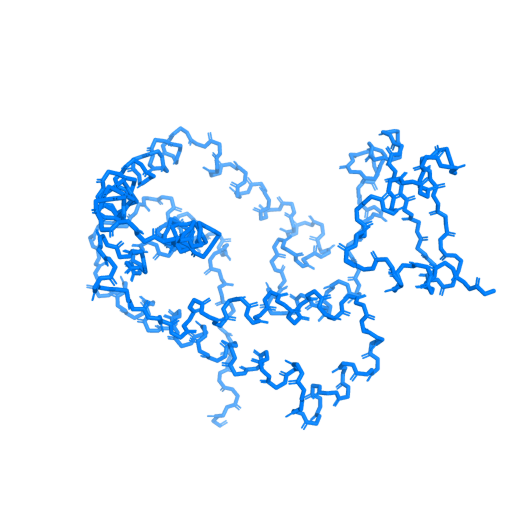188 TRP A CA 1
ATOM 1542 C C . TRP A 1 188 ? -0.436 11.847 -17.661 1.00 93.62 188 TRP A C 1
ATOM 1544 O O . TRP A 1 188 ? -1.144 12.650 -17.067 1.00 93.62 188 TRP A O 1
ATOM 1554 N N . LYS A 1 189 ? 0.780 12.200 -18.107 1.00 93.88 189 LYS A N 1
ATOM 1555 C CA . LYS A 1 189 ? 1.307 13.568 -17.942 1.00 93.88 189 LYS A CA 1
ATOM 1556 C C . LYS A 1 189 ? 0.464 14.625 -18.656 1.00 93.88 189 LYS A C 1
ATOM 1558 O O . LYS A 1 189 ? 0.296 15.724 -18.134 1.00 93.88 189 LYS A O 1
ATOM 1563 N N . LEU A 1 190 ? -0.107 14.304 -19.817 1.00 95.81 190 LEU A N 1
ATOM 1564 C CA . LEU A 1 190 ? -1.048 15.193 -20.497 1.00 95.81 190 LEU A CA 1
ATOM 1565 C C . LEU A 1 190 ? -2.358 15.342 -19.708 1.00 95.81 190 LEU A C 1
ATOM 1567 O O . LEU A 1 190 ? -2.862 16.456 -19.584 1.00 95.81 190 LEU A O 1
ATOM 1571 N N . GLN A 1 191 ? -2.895 14.251 -19.148 1.00 95.56 191 GLN A N 1
ATOM 1572 C CA . GLN A 1 191 ? -4.076 14.307 -18.275 1.00 95.56 191 GLN A CA 1
ATOM 1573 C C . GLN A 1 191 ? -3.816 15.125 -17.005 1.00 95.56 191 GLN A C 1
ATOM 1575 O O . 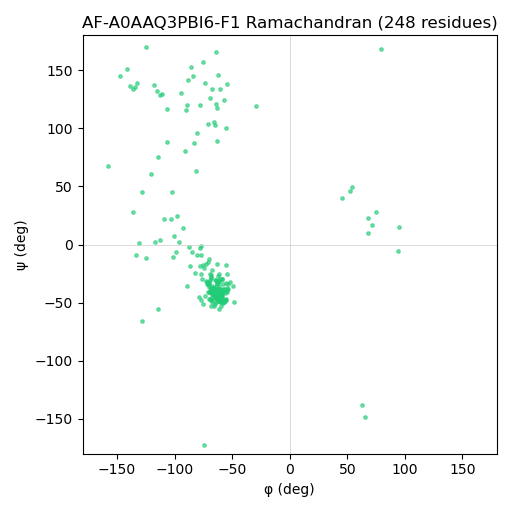GLN A 1 191 ? -4.680 15.901 -16.600 1.00 95.56 191 GLN A O 1
ATOM 1580 N N . GLU A 1 192 ? -2.627 14.986 -16.414 1.00 94.31 192 GLU A N 1
ATOM 1581 C CA . GLU A 1 192 ? -2.166 15.778 -15.273 1.00 94.31 192 GLU A CA 1
ATOM 1582 C C . GLU A 1 192 ? -2.078 17.260 -15.647 1.00 94.31 192 GLU A C 1
ATOM 1584 O O . GLU A 1 192 ? -2.622 18.107 -14.944 1.00 94.31 192 GLU A O 1
ATOM 1589 N N . TRP A 1 193 ? -1.476 17.595 -16.788 1.00 95.81 193 TRP A N 1
ATOM 1590 C CA . TRP A 1 193 ? -1.372 18.983 -17.239 1.00 95.81 193 TRP A CA 1
ATOM 1591 C C . TRP A 1 193 ? -2.740 19.619 -17.526 1.00 95.81 193 TRP A C 1
ATOM 1593 O O . TRP A 1 193 ? -3.015 20.727 -17.069 1.00 95.81 193 TRP A O 1
ATOM 1603 N N . LEU A 1 194 ? -3.623 18.903 -18.228 1.00 96.19 194 LEU A N 1
ATOM 1604 C CA . LEU A 1 194 ? -4.974 19.369 -18.559 1.00 96.19 194 LEU A CA 1
ATOM 1605 C C . LEU A 1 194 ? -5.956 19.271 -17.383 1.00 96.19 194 LEU A C 1
ATOM 1607 O O . LEU A 1 194 ? -7.072 19.776 -17.489 1.00 96.19 194 LEU A O 1
ATOM 1611 N N . GLN A 1 195 ? -5.563 18.626 -16.280 1.00 96.25 195 GLN A N 1
ATOM 1612 C CA . GLN A 1 195 ? -6.408 18.380 -15.109 1.00 96.25 195 GLN A CA 1
ATOM 1613 C C . GLN A 1 195 ? -7.723 17.673 -15.478 1.00 96.25 195 GLN A C 1
ATOM 1615 O O . GLN A 1 195 ? -8.816 18.077 -15.073 1.00 96.25 195 GLN A O 1
ATOM 1620 N N . ILE A 1 196 ? -7.615 16.588 -16.251 1.00 95.69 196 ILE A N 1
ATOM 1621 C CA . ILE A 1 196 ? -8.742 15.755 -16.700 1.00 95.69 196 ILE A CA 1
ATOM 1622 C C . ILE A 1 196 ? -8.542 14.285 -16.316 1.00 95.69 196 ILE A C 1
ATOM 1624 O O . ILE A 1 196 ? -7.468 13.871 -15.886 1.00 95.69 196 ILE A O 1
ATOM 1628 N N . GLY A 1 197 ? -9.588 13.475 -16.491 1.00 94.00 197 GLY A N 1
ATOM 1629 C CA . GLY A 1 197 ? -9.491 12.022 -16.354 1.00 94.00 197 GLY A CA 1
ATOM 1630 C C . GLY A 1 197 ? -9.110 11.563 -14.945 1.00 94.00 197 GLY A C 1
ATOM 1631 O O . GLY A 1 197 ? -9.639 12.066 -13.952 1.00 94.00 197 GLY A O 1
ATOM 1632 N N . GLN A 1 198 ? -8.218 10.574 -14.875 1.00 93.75 198 GLN A N 1
ATOM 1633 C CA . GLN A 1 198 ? -7.791 9.958 -13.616 1.00 93.75 198 GLN A CA 1
ATOM 1634 C C . GLN A 1 198 ? -6.899 10.893 -12.790 1.00 93.75 198 GLN A C 1
ATOM 1636 O O . GLN A 1 198 ? -7.005 10.928 -11.567 1.00 93.75 198 GLN A O 1
ATOM 1641 N N . GLU A 1 199 ? -6.105 11.732 -13.449 1.00 94.25 199 GLU A N 1
ATOM 1642 C CA . GLU A 1 199 ? -5.197 12.666 -12.778 1.00 94.25 199 GLU A CA 1
ATOM 1643 C C . GLU A 1 199 ? -5.939 13.809 -12.069 1.00 94.25 199 GLU A C 1
ATOM 1645 O O . GLU A 1 199 ? -5.552 14.221 -10.975 1.00 94.25 199 GLU A O 1
ATOM 1650 N N . LYS A 1 200 ? -7.079 14.261 -12.614 1.00 95.62 200 LYS A N 1
ATOM 1651 C CA . LYS A 1 200 ? -7.967 15.195 -11.899 1.00 95.62 200 LYS A CA 1
ATOM 1652 C C . LYS A 1 200 ? -8.478 14.594 -10.588 1.00 95.62 200 LYS A C 1
ATOM 1654 O O . LYS A 1 200 ? -8.403 15.232 -9.540 1.00 95.62 200 LYS A O 1
ATOM 1659 N N . LYS A 1 201 ? -8.976 13.352 -10.647 1.00 95.69 201 LYS A N 1
ATOM 1660 C CA . LYS A 1 201 ? -9.472 12.631 -9.465 1.00 95.69 201 LYS A CA 1
ATOM 1661 C C . LYS A 1 201 ? -8.360 12.417 -8.441 1.00 95.69 201 LYS A C 1
ATOM 1663 O O . LYS A 1 201 ? -8.606 12.556 -7.248 1.00 95.69 201 LYS A O 1
ATOM 1668 N N . PHE A 1 202 ? -7.142 12.125 -8.902 1.00 95.06 202 PHE A N 1
ATOM 1669 C CA . PHE A 1 202 ? -5.971 11.999 -8.040 1.00 95.06 202 PHE A CA 1
ATOM 1670 C C . PHE A 1 202 ? -5.678 13.290 -7.284 1.00 95.06 202 PHE A C 1
ATOM 1672 O O . PHE A 1 202 ? -5.490 13.251 -6.071 1.00 95.06 202 PHE A O 1
ATOM 1679 N N . LYS A 1 203 ? -5.698 14.441 -7.968 1.00 94.44 203 LYS A N 1
ATOM 1680 C CA . LYS A 1 203 ? -5.503 15.743 -7.321 1.00 94.44 203 LYS A CA 1
ATOM 1681 C C . LYS A 1 203 ? -6.577 16.028 -6.268 1.00 94.44 203 LYS A C 1
ATOM 1683 O O . LYS A 1 203 ? -6.238 16.383 -5.143 1.00 94.44 203 LYS A O 1
ATOM 1688 N N . GLU A 1 204 ? -7.853 15.841 -6.600 1.00 95.31 204 GLU A N 1
ATOM 1689 C CA . GLU A 1 204 ? -8.959 16.056 -5.653 1.00 95.31 204 GLU A CA 1
ATOM 1690 C C . GLU A 1 204 ? -8.849 15.126 -4.431 1.00 95.31 204 GLU A C 1
ATOM 1692 O O . GLU A 1 204 ? -8.995 15.564 -3.287 1.00 95.31 204 GLU A O 1
ATOM 1697 N N . ALA A 1 205 ? -8.540 13.846 -4.657 1.00 94.12 205 ALA A N 1
ATOM 1698 C CA . ALA A 1 205 ? -8.328 12.867 -3.596 1.00 94.12 205 ALA A CA 1
ATOM 1699 C C . ALA A 1 205 ? -7.135 13.245 -2.705 1.00 94.12 205 ALA A C 1
ATOM 1701 O O . ALA A 1 205 ? -7.255 13.243 -1.478 1.00 94.12 205 ALA A O 1
ATOM 1702 N N . ARG A 1 206 ? -6.021 13.656 -3.315 1.00 91.44 206 ARG A N 1
ATOM 1703 C CA . ARG A 1 206 ? -4.842 14.159 -2.611 1.00 91.44 206 ARG A CA 1
ATOM 1704 C C . ARG A 1 206 ? -5.194 15.331 -1.703 1.00 91.44 206 ARG A C 1
ATOM 1706 O O . ARG A 1 206 ? -4.863 15.298 -0.526 1.00 91.44 206 ARG A O 1
ATOM 1713 N N . GLU A 1 207 ? -5.923 16.327 -2.198 1.00 93.06 207 GLU A N 1
ATOM 1714 C CA . GLU A 1 207 ? -6.325 17.482 -1.388 1.00 93.06 207 GLU A CA 1
ATOM 1715 C C . GLU A 1 207 ? -7.210 17.089 -0.194 1.00 93.06 207 GLU A C 1
ATOM 1717 O O . GLU A 1 207 ? -7.066 17.642 0.899 1.00 93.06 207 GLU A O 1
ATOM 1722 N N . ILE A 1 208 ? -8.130 16.135 -0.373 1.00 91.31 208 ILE A N 1
ATOM 1723 C CA . ILE A 1 208 ? -8.969 15.612 0.717 1.00 91.31 208 ILE A CA 1
ATOM 1724 C C . ILE A 1 208 ? -8.105 14.910 1.770 1.00 91.31 208 ILE A C 1
ATOM 1726 O O . ILE A 1 208 ? -8.308 15.110 2.972 1.00 91.31 208 ILE A O 1
ATOM 1730 N N . PHE A 1 209 ? -7.156 14.088 1.326 1.00 86.00 209 PHE A N 1
ATOM 1731 C CA . PHE A 1 209 ? -6.288 13.314 2.205 1.00 86.00 209 PHE A CA 1
ATOM 1732 C C . PHE A 1 209 ? -5.282 14.209 2.947 1.00 86.00 209 PHE A C 1
ATOM 1734 O O . PHE A 1 209 ? -5.125 14.094 4.163 1.00 86.00 209 PHE A O 1
ATOM 1741 N N . ASP A 1 210 ? -4.710 15.201 2.266 1.00 86.50 210 ASP A N 1
ATOM 1742 C CA . ASP A 1 210 ? -3.816 16.195 2.861 1.00 86.50 210 ASP A CA 1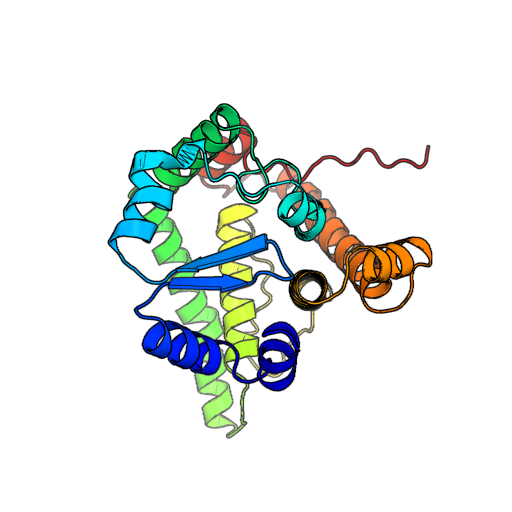
ATOM 1743 C C . ASP A 1 210 ? -4.560 17.051 3.904 1.00 86.50 210 ASP A C 1
ATOM 1745 O O . ASP A 1 210 ? -4.071 17.240 5.022 1.00 86.50 210 ASP A O 1
ATOM 1749 N N . LYS A 1 211 ? -5.798 17.492 3.616 1.00 87.75 211 LYS A N 1
ATOM 1750 C CA . LYS A 1 211 ? -6.658 18.188 4.598 1.00 87.75 211 LYS A CA 1
ATOM 1751 C C . LYS A 1 211 ? -6.935 17.331 5.832 1.00 87.75 211 LYS A C 1
ATOM 1753 O O . LYS A 1 211 ? -6.938 17.856 6.948 1.00 87.75 211 LYS A O 1
ATOM 1758 N N . PHE A 1 212 ? -7.164 16.030 5.651 1.00 84.50 212 PHE A N 1
ATOM 1759 C CA . PHE A 1 212 ? -7.341 15.095 6.760 1.00 84.50 212 PHE A CA 1
ATOM 1760 C C . PHE A 1 212 ? -6.096 15.052 7.657 1.00 84.50 212 PHE A C 1
ATOM 1762 O O . PHE A 1 212 ? -6.228 15.224 8.871 1.00 84.50 212 PHE A O 1
ATOM 1769 N N . PHE A 1 213 ? -4.895 14.927 7.086 1.00 79.19 213 PHE A N 1
ATOM 1770 C CA . PHE A 1 213 ? -3.657 14.950 7.870 1.00 79.19 213 PHE A CA 1
ATOM 1771 C C . PHE A 1 213 ? -3.412 16.280 8.575 1.00 79.19 213 PHE A C 1
ATOM 1773 O O . PHE A 1 213 ? -3.062 16.285 9.755 1.00 79.19 213 PHE A O 1
ATOM 1780 N N . VAL A 1 214 ? -3.590 17.408 7.882 1.00 81.00 214 VAL A N 1
ATOM 1781 C CA . VAL A 1 214 ? -3.360 18.741 8.460 1.00 81.00 214 VAL A CA 1
ATOM 1782 C C . VAL A 1 214 ? -4.290 18.982 9.643 1.00 81.00 214 VAL A C 1
ATOM 1784 O O . VAL A 1 214 ? -3.820 19.349 10.719 1.00 81.00 214 VAL A O 1
ATOM 1787 N N . LYS A 1 215 ? -5.593 18.710 9.484 1.00 79.88 215 LYS A N 1
ATOM 1788 C CA . LYS A 1 215 ? -6.570 18.852 10.571 1.00 79.88 215 LYS A CA 1
ATOM 1789 C C . LYS A 1 215 ? -6.156 18.035 11.795 1.00 79.88 215 LYS A C 1
ATOM 1791 O O . LYS A 1 215 ? -6.112 18.550 12.906 1.00 79.88 215 LYS A O 1
ATOM 1796 N N . ARG A 1 216 ? -5.779 16.776 11.578 1.00 74.06 216 ARG A N 1
ATOM 1797 C CA . ARG A 1 216 ? -5.449 15.852 12.666 1.00 74.06 216 ARG A CA 1
ATOM 1798 C C . ARG A 1 216 ? -4.113 16.159 13.334 1.00 74.06 216 ARG A C 1
ATOM 1800 O O . ARG A 1 216 ? -3.996 15.974 14.539 1.00 74.06 216 ARG A O 1
ATOM 1807 N N . LYS A 1 217 ? -3.130 16.693 12.602 1.00 66.44 217 LYS A N 1
ATOM 1808 C CA . LYS A 1 217 ? -1.893 17.227 13.197 1.00 66.44 217 LYS A CA 1
ATOM 1809 C C . LYS A 1 217 ? -2.191 18.366 14.177 1.00 66.44 217 LYS A C 1
ATOM 1811 O O . LYS A 1 217 ? -1.561 18.429 15.232 1.00 66.44 217 LYS A O 1
ATOM 1816 N N . THR A 1 218 ? -3.127 19.253 13.843 1.00 65.75 218 THR A N 1
ATOM 1817 C CA . THR A 1 218 ? -3.543 20.357 14.724 1.00 65.75 218 THR A CA 1
ATOM 1818 C C . THR A 1 218 ? -4.232 19.829 15.982 1.00 65.75 218 THR A C 1
ATOM 1820 O O . THR A 1 218 ? -3.871 20.238 17.084 1.00 65.75 218 THR A O 1
ATOM 1823 N N . ASP A 1 219 ? -5.127 18.850 15.834 1.00 65.81 219 ASP A N 1
ATOM 1824 C CA . ASP A 1 219 ? -5.830 18.220 16.959 1.00 65.81 219 ASP A CA 1
ATOM 1825 C C . ASP A 1 219 ? -4.864 17.438 17.879 1.00 65.81 219 ASP A C 1
ATOM 1827 O O . ASP A 1 219 ? -4.931 17.547 19.102 1.00 65.81 219 ASP A O 1
ATOM 1831 N N . ALA A 1 220 ? -3.894 16.711 17.312 1.00 60.22 220 ALA A N 1
ATOM 1832 C CA . ALA A 1 220 ? -2.892 15.953 18.069 1.00 60.22 220 ALA A CA 1
ATOM 1833 C C . ALA A 1 220 ? -1.900 16.847 18.838 1.00 60.22 220 ALA A C 1
ATOM 1835 O O . ALA A 1 220 ? -1.395 16.451 19.884 1.00 60.22 220 ALA A O 1
ATOM 1836 N N . LYS A 1 221 ? -1.619 18.071 18.364 1.00 55.97 221 LYS A N 1
ATOM 1837 C CA . LYS A 1 221 ? -0.832 19.055 19.135 1.00 55.97 221 LYS A CA 1
ATOM 1838 C C . LYS A 1 221 ? -1.593 19.580 20.360 1.00 55.97 221 LYS A C 1
ATOM 1840 O O . LYS A 1 221 ? -0.950 19.997 21.322 1.00 55.97 221 LYS A O 1
ATOM 1845 N N . ALA A 1 222 ? -2.927 19.553 20.333 1.00 49.22 222 ALA A N 1
ATOM 1846 C CA . ALA A 1 222 ? -3.776 19.968 21.448 1.00 49.22 222 ALA A CA 1
ATOM 1847 C C . ALA A 1 222 ? -3.960 18.863 22.509 1.00 49.22 222 ALA A C 1
ATOM 1849 O O . ALA A 1 222 ? -4.178 19.171 23.680 1.00 49.22 222 ALA A O 1
ATOM 1850 N N . VAL A 1 223 ? -3.810 17.586 22.133 1.00 48.34 223 VAL A N 1
ATOM 1851 C CA . VAL A 1 223 ? -3.945 16.424 23.029 1.00 48.34 223 VAL A CA 1
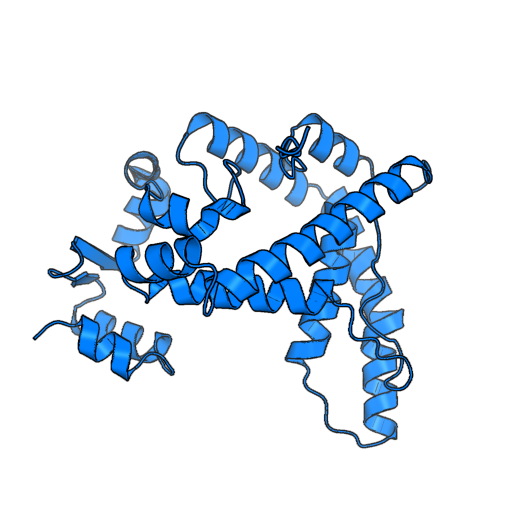ATOM 1852 C C . VAL A 1 223 ? -2.559 15.839 23.327 1.00 48.34 223 VAL A C 1
ATOM 1854 O O . VAL A 1 223 ? -2.056 14.969 22.627 1.00 48.34 223 VAL A O 1
ATOM 1857 N N . LYS A 1 224 ? -1.900 16.347 24.376 1.00 47.66 224 LYS A N 1
ATOM 1858 C CA . LYS A 1 224 ? -0.530 15.953 24.773 1.00 47.66 224 LYS A CA 1
ATOM 1859 C C . LYS A 1 224 ? -0.423 14.612 25.516 1.00 47.66 224 LYS A C 1
ATOM 1861 O O . LYS A 1 224 ? 0.687 14.193 25.834 1.00 47.66 224 LYS A O 1
ATOM 1866 N N . ASN A 1 225 ? -1.537 13.949 25.800 1.00 42.75 225 ASN A N 1
ATOM 1867 C CA . ASN A 1 225 ? -1.576 12.758 26.642 1.00 42.75 225 ASN A CA 1
ATOM 1868 C C . ASN A 1 225 ? -2.019 11.563 25.789 1.00 42.75 225 ASN A C 1
ATOM 1870 O O . ASN A 1 225 ? -3.007 11.684 25.081 1.00 42.75 225 ASN A O 1
ATOM 1874 N N . GLU A 1 226 ? -1.302 10.438 25.887 1.00 50.44 226 GLU A N 1
ATOM 1875 C CA . GLU A 1 226 ? -1.534 9.143 25.198 1.00 50.44 226 GLU A CA 1
ATOM 1876 C C . GLU A 1 226 ? -0.778 8.878 23.889 1.00 50.44 226 GLU A C 1
ATOM 1878 O O . GLU A 1 226 ? -1.070 7.912 23.185 1.00 50.44 226 GLU A O 1
ATOM 1883 N N . VAL A 1 227 ? 0.259 9.650 23.572 1.00 54.09 227 VAL A N 1
ATOM 1884 C CA . VAL A 1 227 ? 1.067 9.357 22.385 1.00 54.09 227 VAL A CA 1
ATOM 1885 C C . VAL A 1 227 ? 2.227 8.404 22.739 1.00 54.09 227 VAL A C 1
ATOM 1887 O O . VAL A 1 227 ? 3.044 8.746 23.598 1.00 54.09 227 VAL A O 1
ATOM 1890 N N . PRO A 1 228 ? 2.332 7.203 22.130 1.00 58.47 228 PRO A N 1
ATOM 1891 C CA . PRO A 1 228 ? 3.352 6.218 22.496 1.00 58.47 228 PRO A CA 1
ATOM 1892 C C . PRO A 1 228 ? 4.782 6.720 22.269 1.00 58.47 228 PRO A C 1
ATOM 1894 O O . PRO A 1 228 ? 5.058 7.388 21.282 1.00 58.47 228 PRO A O 1
ATOM 1897 N N . HIS A 1 229 ? 5.734 6.325 23.118 1.00 56.22 229 HIS A N 1
ATOM 1898 C CA . HIS A 1 229 ? 7.129 6.796 23.049 1.00 56.22 229 HIS A CA 1
ATOM 1899 C C . HIS A 1 229 ? 7.802 6.615 21.669 1.00 56.22 229 HIS A C 1
ATOM 1901 O O . HIS A 1 229 ? 8.596 7.452 21.244 1.00 56.22 229 HIS A O 1
ATOM 1907 N N . TRP A 1 230 ? 7.467 5.555 20.928 1.00 60.44 230 TRP A N 1
ATOM 1908 C CA . TRP A 1 230 ? 8.028 5.313 19.595 1.00 60.44 230 TRP A CA 1
ATOM 1909 C C . TRP A 1 230 ? 7.518 6.293 18.521 1.00 60.44 230 TRP A C 1
ATOM 1911 O O . TRP A 1 230 ? 8.146 6.432 17.475 1.00 60.44 230 TRP A O 1
ATOM 1921 N N . TRP A 1 231 ? 6.441 7.030 18.790 1.00 58.62 231 TRP A N 1
ATOM 1922 C CA . TRP A 1 231 ? 5.982 8.142 17.959 1.00 58.62 231 TRP A CA 1
ATOM 1923 C C . TRP A 1 231 ? 6.974 9.303 17.933 1.00 58.62 231 TRP A C 1
ATOM 1925 O O . TRP A 1 231 ? 7.266 9.864 16.879 1.00 58.62 231 TRP A O 1
ATOM 1935 N N . GLU A 1 232 ? 7.533 9.638 19.096 1.00 58.78 232 GLU A N 1
ATOM 1936 C CA . GLU A 1 232 ? 8.572 10.662 19.206 1.00 58.78 232 GLU A CA 1
ATOM 1937 C C . GLU A 1 232 ? 9.875 10.190 18.549 1.00 58.78 232 GLU A C 1
ATOM 1939 O O . GLU A 1 232 ? 10.592 11.002 17.972 1.00 58.78 232 GLU A O 1
ATOM 1944 N N . LEU A 1 233 ? 10.126 8.874 18.509 1.00 55.81 233 LEU A N 1
ATOM 1945 C CA . LEU A 1 233 ? 11.193 8.304 17.681 1.00 55.81 233 LEU A CA 1
ATOM 1946 C C . LEU A 1 233 ? 10.894 8.513 16.188 1.00 55.81 233 LEU A C 1
ATOM 1948 O O . LEU A 1 233 ? 11.720 9.075 15.479 1.00 55.81 233 LEU A O 1
ATOM 1952 N N . LEU A 1 234 ? 9.705 8.149 15.697 1.00 56.12 234 LEU A N 1
ATOM 1953 C CA . LEU A 1 234 ? 9.332 8.348 14.289 1.00 56.12 234 LEU A CA 1
ATOM 1954 C C . LEU A 1 234 ? 9.394 9.818 13.837 1.00 56.12 234 LEU A C 1
ATOM 1956 O O . LEU A 1 234 ? 9.829 10.095 12.717 1.00 56.12 234 LEU A O 1
ATOM 1960 N N . LYS A 1 235 ? 8.987 10.755 14.701 1.00 57.12 235 LYS A N 1
ATOM 1961 C CA . LYS A 1 235 ? 9.145 12.198 14.472 1.00 57.12 235 LYS A CA 1
ATOM 1962 C C . LYS A 1 235 ? 10.608 12.631 14.501 1.00 57.12 235 LYS A C 1
ATOM 1964 O O . LYS A 1 235 ? 11.041 13.318 13.583 1.00 57.12 235 LYS A O 1
ATOM 1969 N N . GLY A 1 236 ? 11.362 12.228 15.527 1.00 46.81 236 GLY A N 1
ATOM 1970 C CA . GLY A 1 236 ? 12.776 12.577 15.693 1.00 46.81 236 GLY A CA 1
ATOM 1971 C C . GLY A 1 236 ? 13.661 12.065 14.555 1.00 46.81 236 GLY A C 1
ATOM 1972 O O . GLY A 1 236 ? 14.686 12.666 14.254 1.00 46.81 236 GLY A O 1
ATOM 1973 N N . TYR A 1 237 ? 13.226 10.998 13.882 1.00 49.59 237 TYR A N 1
ATOM 1974 C CA . TYR A 1 237 ? 13.890 10.412 12.721 1.00 49.59 237 TYR A CA 1
ATOM 1975 C C . TYR A 1 237 ? 13.344 10.884 11.363 1.00 49.59 237 TYR A C 1
ATOM 1977 O O . TYR A 1 237 ? 13.802 10.395 10.334 1.00 49.59 237 TYR A O 1
ATOM 1985 N N . GLY A 1 238 ? 12.368 11.800 11.325 1.00 49.16 238 GLY A N 1
ATOM 1986 C CA . GLY A 1 238 ? 11.815 12.329 10.070 1.00 49.16 238 GLY A CA 1
ATOM 1987 C C . GLY A 1 238 ? 11.005 11.324 9.237 1.00 49.16 238 GLY A C 1
ATOM 1988 O O . GLY A 1 238 ? 10.619 11.634 8.117 1.00 49.16 238 GLY A O 1
ATOM 1989 N N . LEU A 1 239 ? 10.694 10.141 9.775 1.00 45.75 239 LEU A N 1
ATOM 1990 C CA . LEU A 1 239 ? 9.916 9.100 9.086 1.00 45.75 239 LEU A CA 1
ATOM 1991 C C . LEU A 1 239 ? 8.423 9.428 8.995 1.00 45.75 239 LEU A C 1
ATOM 1993 O O . LEU A 1 239 ? 7.710 8.894 8.151 1.00 45.75 239 LEU A O 1
ATOM 1997 N N . VAL A 1 240 ? 7.954 10.333 9.854 1.00 45.31 240 VAL A N 1
ATOM 1998 C CA . VAL A 1 240 ? 6.630 10.965 9.761 1.00 45.31 240 VAL A CA 1
ATOM 1999 C C . VAL A 1 240 ? 6.804 12.380 9.195 1.00 45.31 240 VAL A C 1
ATOM 2001 O O . VAL A 1 240 ? 6.250 13.363 9.679 1.00 45.31 240 VAL A O 1
ATOM 2004 N N . ALA A 1 241 ? 7.616 12.512 8.148 1.00 36.78 241 ALA A N 1
ATOM 2005 C CA . ALA A 1 241 ? 7.627 13.697 7.307 1.00 36.78 241 ALA A CA 1
ATOM 2006 C C . ALA A 1 241 ? 6.647 13.486 6.147 1.00 36.78 241 ALA A C 1
ATOM 2008 O O . ALA A 1 241 ? 7.034 13.187 5.021 1.00 36.78 241 ALA A O 1
ATOM 2009 N N . ILE A 1 242 ? 5.349 13.689 6.396 1.00 40.06 242 ILE A N 1
ATOM 2010 C CA . ILE A 1 242 ? 4.490 14.147 5.295 1.00 40.06 242 ILE A CA 1
ATOM 2011 C C . ILE A 1 242 ? 5.013 15.541 4.978 1.00 40.06 242 ILE A C 1
ATOM 2013 O O . ILE A 1 242 ? 4.828 16.438 5.807 1.00 40.06 242 ILE A O 1
ATOM 2017 N N . LYS A 1 243 ? 5.742 15.648 3.858 1.00 34.66 243 LYS A N 1
ATOM 2018 C CA . LYS A 1 243 ? 6.349 16.863 3.302 1.00 34.66 243 LYS A CA 1
ATOM 2019 C C . LYS A 1 243 ? 5.502 18.072 3.699 1.00 34.66 243 LYS A C 1
ATOM 2021 O O . LYS A 1 243 ? 4.326 18.142 3.345 1.00 34.66 243 LYS A O 1
ATOM 2026 N N . GLU A 1 244 ? 6.084 19.015 4.434 1.00 33.62 244 GLU A N 1
ATOM 2027 C CA . GLU A 1 244 ? 5.565 20.378 4.435 1.00 33.62 244 GLU A CA 1
ATOM 2028 C C . GLU A 1 244 ? 5.728 20.867 2.996 1.00 33.62 244 GLU A C 1
ATOM 2030 O O . GLU A 1 244 ? 6.787 21.341 2.599 1.00 33.62 244 GLU A O 1
ATOM 2035 N N . THR A 1 245 ? 4.725 20.647 2.148 1.00 28.25 245 THR A N 1
ATOM 2036 C CA . THR A 1 245 ? 4.643 21.410 0.911 1.00 28.25 245 THR A CA 1
ATOM 2037 C C . THR A 1 245 ? 4.449 22.854 1.349 1.00 28.25 245 THR A C 1
ATOM 2039 O O . THR A 1 245 ? 3.438 23.129 2.008 1.00 28.25 245 THR A O 1
ATOM 2042 N N . PRO A 1 246 ? 5.372 23.780 1.035 1.00 26.03 246 PRO A N 1
ATOM 2043 C CA . PRO A 1 246 ? 5.050 25.183 1.175 1.00 26.03 246 PRO A CA 1
ATOM 2044 C C . PRO A 1 246 ? 3.817 25.410 0.306 1.00 26.03 246 PRO A C 1
ATOM 2046 O O . PRO A 1 246 ? 3.787 25.040 -0.871 1.00 26.03 246 PRO A O 1
ATOM 2049 N N . CYS A 1 247 ? 2.767 25.933 0.930 1.00 26.36 247 CYS A N 1
ATOM 2050 C CA . CYS A 1 247 ? 1.612 26.451 0.226 1.00 26.36 247 CYS A CA 1
ATOM 2051 C C . CYS A 1 247 ? 2.157 27.503 -0.751 1.00 26.36 247 CYS A C 1
ATOM 2053 O O . CYS A 1 247 ? 2.536 28.595 -0.339 1.00 26.36 247 CYS A O 1
ATOM 2055 N N . SER A 1 248 ? 2.305 27.147 -2.026 1.00 27.95 248 SER A N 1
ATOM 2056 C CA . SER A 1 248 ? 2.736 28.062 -3.084 1.00 27.95 248 SER A CA 1
ATOM 2057 C C . SER A 1 248 ? 1.525 28.870 -3.529 1.00 27.95 248 SER A C 1
ATOM 2059 O O . SER A 1 248 ? 1.040 28.713 -4.638 1.00 27.95 248 SER A O 1
ATOM 2061 N N . LEU A 1 249 ? 0.994 29.662 -2.599 1.00 29.48 249 LEU A N 1
ATOM 2062 C CA . LEU A 1 249 ? -0.022 30.697 -2.781 1.00 29.48 249 LEU A CA 1
ATOM 2063 C C . LEU A 1 249 ? 0.102 31.666 -1.587 1.00 29.48 249 LEU A C 1
ATOM 2065 O O . LEU A 1 249 ? -0.757 31.717 -0.709 1.00 29.48 249 LEU A O 1
ATOM 2069 N N . CYS A 1 250 ? 1.228 32.379 -1.557 1.00 31.78 250 CYS A N 1
ATOM 2070 C CA . CYS A 1 250 ? 1.380 33.731 -1.022 1.00 31.78 250 CYS A CA 1
ATOM 2071 C C . CYS A 1 250 ? 2.194 34.515 -2.052 1.00 31.78 250 CYS A C 1
ATOM 2073 O O . CYS A 1 250 ? 3.202 33.944 -2.532 1.00 31.78 250 CYS A O 1
#

Secondary structure (DSSP, 8-state):
--HHHHHHHTGGGHHHHHHHHHHHTTTEEEEGGGTEEEE--HHHHHIIIIITGGG---HHHHHHHTGGGTTSTTT---HHHHHHHHHHHHHHHT-HHHHHHHHHHHHHHIIIIIHHHHHHHHHHT----HHHHHHHHHHHHHHHHHHSS----S-SSGGG----HHHHHHHHHHHHHHHHHHS-HHHHHHHHHHT-HHHHHHHHHHHHHHHHHHHHHHHHHH--SS--HHHHHHHHTTTT-------S--

Organism: Vigna mungo (NCBI:txid3915)

pLDDT: mean 80.9, std 15.76, range [26.03, 96.25]

Nearest PDB structures (foldseek):
  3k9v-assembly1_A  TM=6.654E-01  e=3.133E-02  Rattus norvegicus
  6djl-assembly1_C  TM=2.592E-01  e=3.599E+00  Homo sapiens